Protein AF-A0A0N0DE56-F1 (afdb_monomer)

Foldseek 3Di:
DPVVVVVVVVVVVVVVVVVVVVVVVVVVVVVVVVVVVVVVVVVVVVVVVVVVVVVVVVVVVVVVVLVVLVVVLVVLLVVLVVVLVVVVVVLVVVLVVVVVVLVVVLVVVVVVLVVVLVVVLVVLVVVVVVVLVVLVVVLVVVLVVLLVVLVVVVVVVVVVLVVVLVVVLVVLCVVCVPPPCSVVVSVVVSVVSVVVVVVVVVVSVVVSVVVSVVSNVVSVVVVVVVVVVSVVVSVVSVVVSVVVVVVSVVVSVVVVVVSVVVSVVVVVVSVVVSVCSSPVCVVVSPDDPPPDDDDPPPDPDDDD

Secondary structure (DSSP, 8-state):
--HHHHHHHHHHHHHHHHHHHHHHHHHHHHHHHHHHHHHHHHHHHHHHHHHHHHHHHHHHHHHHHHHHHHHHHHHHHHHHHHHHHHHHHHHHHHHHHHHHHHHHHHHHHHHHHHHHHHHHHHHHHHHHHHHHHHHHHHHHHHHHHHHHHHHHHHHHHHHHHHHHHHHHHHHHHHHHTT-TTHHHHHHHHHHHHHHHHHHHHHHHHHHHHHHHHHHHHHHHHHHHHHHHHHHHHHHHHHHHHHHHHHHHHHHHHHHHHHHHHHHHHHHHHHHHHHHHHHHTTGGGTTS-----------------

Organism: Fusarium langsethiae (NCBI:txid179993)

Solvent-accessible surface area (backbone atoms only — not comparable to full-atom values): 16564 Å² total; per-residue (Å²): 126,68,76,63,50,60,56,49,53,59,50,47,50,56,49,50,53,48,50,50,47,52,50,50,51,52,49,50,50,50,52,51,49,50,52,48,54,53,48,52,51,53,51,50,53,51,51,51,50,51,49,53,52,49,54,52,53,50,52,51,48,53,52,50,53,51,53,50,52,52,50,51,50,56,49,51,54,50,54,52,51,50,54,53,52,53,50,49,55,53,49,51,55,49,50,55,51,51,49,54,51,50,54,54,52,51,50,53,53,47,51,52,48,52,52,51,53,50,52,53,52,54,53,50,50,53,50,51,54,50,51,52,53,53,50,52,53,50,49,52,50,53,52,52,55,52,49,51,53,52,52,51,56,47,52,55,49,53,50,54,51,50,54,50,52,51,54,49,50,52,53,46,52,66,74,30,70,90,46,101,62,29,69,63,56,45,52,51,55,50,50,55,49,49,54,54,50,53,52,49,51,53,52,49,52,52,48,52,53,52,54,52,52,55,50,50,50,56,50,50,52,53,50,51,54,51,50,51,51,54,51,52,51,51,50,55,49,51,53,53,49,52,49,51,54,52,51,48,55,52,48,54,56,50,51,54,53,49,51,53,51,54,50,54,51,50,55,49,52,53,51,52,50,52,48,48,64,58,52,72,58,51,63,63,75,78,49,73,84,71,90,69,77,90,72,87,76,81,77,85,81,86,78,136

pLDDT: mean 87.75, std 15.42, range [36.88, 98.31]

Mean predicted aligned error: 13.74 Å

Radius of gyration: 69.86 Å; Cα contacts (8 Å, |Δi|>4): 42; chains: 1; bounding box: 129×45×228 Å

Sequence (304 aa):
MEHLQAVKDGAASRREERRANELAEAEEIRQALLQIEEFEREEALKAELLRQEQERLEEERRQRELKERVRQESIRRRDIETKYQELRILLDQLHELQQVLLEVDQEKEGENMVIGIKSVKDSLEKKHESERSELKAMISKKMDEKEDVLNKDFQIRAAQENDLEQAYHERLNAYWKDRKDGGREIETAMLDLRKRMDQKQHAWQKWKAEQLKSLEAQLRDNETYREELMYSAKHRLDDSCKEKERDMVRRMAAESKWLEAVVLEREKLLSEWEFEEVEGDADSIFAPESDGSGDGHYIVGTAL

Structure (mmCIF, N/CA/C/O backbone):
data_AF-A0A0N0DE56-F1
#
_entry.id   AF-A0A0N0DE56-F1
#
loop_
_atom_site.group_PDB
_atom_site.id
_atom_site.type_symbol
_atom_site.label_atom_id
_atom_site.label_alt_id
_atom_site.label_comp_id
_atom_site.label_asym_id
_atom_site.label_entity_id
_atom_site.label_seq_id
_atom_site.pdbx_PDB_ins_code
_atom_site.Cartn_x
_atom_site.Cartn_y
_atom_site.Cartn_z
_atom_site.occupancy
_atom_site.B_iso_or_equiv
_atom_site.auth_seq_id
_atom_site.auth_comp_id
_atom_site.auth_asym_id
_atom_site.auth_atom_id
_atom_site.pdbx_PDB_model_num
ATOM 1 N N . ME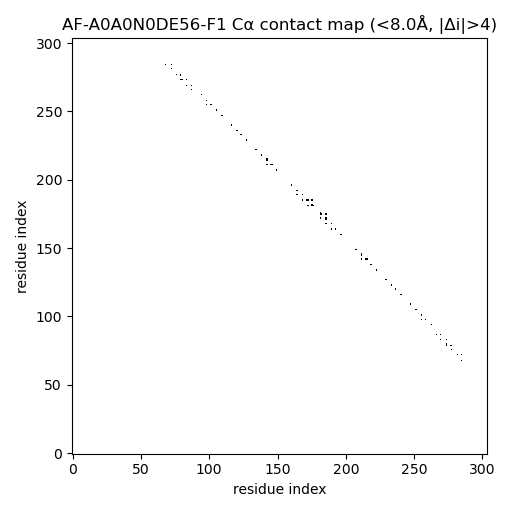T A 1 1 ? 72.910 22.313 -147.531 1.00 51.09 1 MET A N 1
ATOM 2 C CA . MET A 1 1 ? 71.921 21.326 -147.040 1.00 51.09 1 MET A CA 1
ATOM 3 C C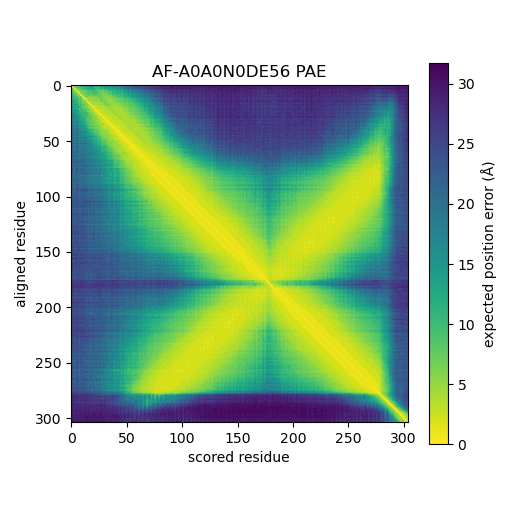 . MET A 1 1 ? 72.392 20.586 -145.783 1.00 51.09 1 MET A C 1
ATOM 5 O O . MET A 1 1 ? 71.543 20.060 -145.088 1.00 51.09 1 MET A O 1
ATOM 9 N N . GLU A 1 2 ? 73.680 20.625 -145.412 1.00 53.97 2 GLU A N 1
ATOM 10 C CA . GLU A 1 2 ? 74.220 19.869 -144.259 1.00 53.97 2 GLU A CA 1
ATOM 11 C C . GLU A 1 2 ? 74.113 20.597 -142.895 1.00 53.97 2 GLU A C 1
ATOM 13 O O . GLU A 1 2 ? 73.979 19.955 -141.858 1.00 53.97 2 GLU A O 1
ATOM 18 N N . HIS A 1 3 ? 74.040 21.937 -142.862 1.00 52.00 3 HIS A N 1
ATOM 19 C CA . HIS A 1 3 ? 73.912 22.701 -141.603 1.00 52.00 3 HIS A CA 1
ATOM 20 C C . HIS A 1 3 ? 72.517 22.647 -140.938 1.00 52.00 3 HIS A C 1
ATOM 22 O O . HIS A 1 3 ? 72.400 22.926 -139.748 1.00 52.00 3 HIS A O 1
ATOM 28 N N . LEU A 1 4 ? 71.459 22.267 -141.670 1.00 53.75 4 LEU A N 1
ATOM 29 C CA . LEU A 1 4 ? 70.089 22.133 -141.139 1.00 53.75 4 LEU A CA 1
ATOM 30 C C . LEU A 1 4 ? 69.792 20.735 -140.563 1.00 53.75 4 LEU A C 1
ATOM 32 O O . LEU A 1 4 ? 68.884 20.606 -139.742 1.00 53.75 4 LEU A O 1
ATOM 36 N N . GLN A 1 5 ? 70.554 19.707 -140.955 1.00 55.31 5 GLN A N 1
ATOM 37 C CA . GLN A 1 5 ? 70.459 18.356 -140.383 1.00 55.31 5 GLN A CA 1
ATOM 38 C C . GLN A 1 5 ? 71.127 18.288 -139.003 1.00 55.31 5 GLN A C 1
ATOM 40 O O . GLN A 1 5 ? 70.480 17.867 -138.052 1.00 55.31 5 GLN A O 1
ATOM 45 N N . ALA A 1 6 ? 72.315 18.879 -138.830 1.00 58.19 6 ALA A N 1
ATOM 46 C CA . ALA A 1 6 ? 72.995 18.940 -137.529 1.00 58.19 6 ALA A CA 1
ATOM 47 C C . ALA A 1 6 ? 72.189 19.676 -136.430 1.00 58.19 6 ALA A C 1
ATOM 49 O O . ALA A 1 6 ? 72.239 19.313 -135.255 1.00 58.19 6 ALA A O 1
ATOM 50 N N . VAL A 1 7 ? 71.395 20.692 -136.799 1.00 58.69 7 VAL A N 1
ATOM 51 C CA . VAL A 1 7 ? 70.517 21.420 -135.861 1.00 58.69 7 VAL A CA 1
ATOM 52 C C . VAL A 1 7 ? 69.234 20.634 -135.545 1.00 58.69 7 VAL A C 1
ATOM 54 O O . VAL A 1 7 ? 68.731 20.722 -134.424 1.00 58.69 7 VAL A O 1
ATOM 57 N N . LYS A 1 8 ? 68.715 19.835 -136.490 1.00 57.91 8 LYS A N 1
ATOM 58 C CA . LYS A 1 8 ? 67.572 18.933 -136.260 1.00 57.91 8 LYS A CA 1
ATOM 59 C C . LYS A 1 8 ? 67.950 17.742 -135.380 1.00 57.91 8 LYS A C 1
ATOM 61 O O . LYS A 1 8 ? 67.195 17.438 -134.460 1.00 57.91 8 LYS A O 1
ATOM 66 N N . ASP A 1 9 ? 69.123 17.156 -135.589 1.00 58.09 9 ASP A N 1
ATOM 67 C CA . ASP A 1 9 ? 69.606 16.015 -134.806 1.00 58.09 9 ASP A CA 1
ATOM 68 C C . ASP A 1 9 ? 69.991 16.451 -133.381 1.00 58.09 9 ASP A C 1
ATOM 70 O O . ASP A 1 9 ? 69.597 15.816 -132.405 1.00 58.09 9 ASP A O 1
ATOM 74 N N . GLY A 1 10 ? 70.601 17.632 -133.218 1.00 59.47 10 GLY A N 1
ATOM 75 C CA . GLY A 1 10 ? 70.843 18.235 -131.900 1.00 59.47 10 GLY A CA 1
ATOM 76 C C . GLY A 1 10 ? 69.577 18.721 -131.169 1.00 59.47 10 GLY A C 1
ATOM 77 O O . GLY A 1 10 ? 69.602 18.923 -129.953 1.00 59.47 10 GLY A O 1
ATOM 78 N N . ALA A 1 11 ? 68.460 18.932 -131.874 1.00 60.78 11 ALA A N 1
ATOM 79 C CA . ALA A 1 11 ? 67.155 19.229 -131.274 1.00 60.78 11 ALA A CA 1
ATOM 80 C C . ALA A 1 11 ? 66.353 17.955 -130.951 1.00 60.78 11 ALA A C 1
ATOM 82 O O . ALA A 1 11 ? 65.579 17.968 -129.994 1.00 60.78 11 ALA A O 1
ATOM 83 N N . ALA A 1 12 ? 66.541 16.873 -131.714 1.00 63.94 12 ALA A N 1
ATOM 84 C CA . ALA A 1 12 ? 65.996 15.547 -131.432 1.00 63.94 12 ALA A CA 1
ATOM 85 C C . ALA A 1 12 ? 66.683 14.918 -130.211 1.00 63.94 12 ALA A C 1
ATOM 87 O O . ALA A 1 12 ? 65.986 14.534 -129.276 1.00 63.94 12 ALA A O 1
ATOM 88 N N . SER A 1 13 ? 68.017 14.978 -130.136 1.00 63.97 13 SER A N 1
ATOM 89 C CA . SER A 1 13 ? 68.790 14.494 -128.984 1.00 63.97 13 SER A CA 1
ATOM 90 C C . SER A 1 13 ? 68.406 15.224 -127.689 1.00 63.97 13 SER A C 1
ATOM 92 O O . SER A 1 13 ? 68.156 14.586 -126.679 1.00 63.97 13 SER A O 1
ATOM 94 N N . ARG A 1 14 ? 68.193 16.551 -127.728 1.00 65.19 14 ARG A N 1
ATOM 95 C CA . ARG A 1 14 ? 67.689 17.333 -126.574 1.00 65.19 14 ARG A CA 1
ATOM 96 C C . ARG A 1 14 ? 66.218 17.080 -126.220 1.00 65.19 14 ARG A C 1
ATOM 98 O O . ARG A 1 14 ? 65.755 17.526 -125.173 1.00 65.19 14 ARG A O 1
ATOM 105 N N . ARG A 1 15 ? 65.426 16.470 -127.109 1.00 65.62 15 ARG A N 1
ATOM 106 C CA . ARG A 1 15 ? 64.041 16.041 -126.820 1.00 65.62 15 ARG A CA 1
ATOM 107 C C . ARG A 1 15 ? 63.997 14.617 -126.283 1.00 65.62 15 ARG A C 1
ATOM 109 O O . ARG A 1 15 ? 63.082 14.310 -125.532 1.00 65.62 15 ARG A O 1
ATOM 116 N N . GLU A 1 16 ? 64.926 13.765 -126.699 1.00 69.25 16 GLU A N 1
ATOM 117 C CA . GLU A 1 16 ? 65.109 12.421 -126.150 1.00 69.25 16 GLU A CA 1
ATOM 118 C C . GLU A 1 16 ? 65.749 12.484 -124.766 1.00 69.25 16 GLU A C 1
ATOM 120 O O . GLU A 1 16 ? 65.246 11.842 -123.861 1.00 69.25 16 GLU A O 1
ATOM 125 N N . GLU A 1 17 ? 66.739 13.350 -124.562 1.00 69.06 17 GLU A N 1
ATOM 126 C CA . GLU A 1 17 ? 67.353 13.611 -123.256 1.00 69.06 17 GLU A CA 1
ATOM 127 C C . GLU A 1 17 ? 66.361 14.257 -122.277 1.00 69.06 17 GLU A C 1
ATOM 129 O O . GLU A 1 17 ? 66.281 13.848 -121.128 1.00 69.06 17 GLU A O 1
ATOM 134 N N . ARG A 1 18 ? 65.502 15.182 -122.741 1.00 70.25 18 ARG A N 1
ATOM 135 C CA . ARG A 1 18 ? 64.389 15.689 -121.917 1.00 70.25 18 ARG A CA 1
ATOM 136 C C . ARG A 1 18 ? 63.357 14.621 -121.588 1.00 70.25 18 ARG A C 1
ATOM 138 O O . ARG A 1 18 ? 62.934 14.562 -120.451 1.00 70.25 18 ARG A O 1
ATOM 145 N N . ARG A 1 19 ? 62.979 13.763 -122.539 1.00 73.19 19 ARG A N 1
ATOM 146 C CA . ARG A 1 19 ? 62.050 12.655 -122.261 1.00 73.19 19 ARG A CA 1
ATOM 147 C C . ARG A 1 19 ? 62.664 11.593 -121.351 1.00 73.19 19 ARG A C 1
ATOM 149 O O . ARG A 1 19 ? 61.945 11.017 -120.549 1.00 73.19 19 ARG A O 1
ATOM 156 N N . ALA A 1 20 ? 63.965 11.339 -121.461 1.00 75.06 20 ALA A N 1
ATOM 157 C CA . ALA A 1 20 ? 64.692 10.441 -120.574 1.00 75.06 20 ALA A CA 1
ATOM 158 C C . ALA A 1 20 ? 64.792 11.025 -119.159 1.00 75.06 20 ALA A C 1
ATOM 160 O O . ALA A 1 20 ? 64.534 10.303 -118.205 1.00 75.06 20 ALA A O 1
ATOM 161 N N . ASN A 1 21 ? 65.064 12.328 -119.029 1.00 74.75 21 ASN A N 1
ATOM 162 C CA . ASN A 1 21 ? 65.049 13.018 -117.740 1.00 74.75 21 ASN A CA 1
ATOM 163 C C . ASN A 1 21 ? 63.636 13.101 -117.156 1.00 74.75 21 ASN A C 1
ATOM 165 O O . ASN A 1 21 ? 63.469 12.808 -115.990 1.00 74.75 21 ASN A O 1
ATOM 169 N N . GLU A 1 22 ? 62.605 13.401 -117.949 1.00 75.44 22 GLU A N 1
ATOM 170 C CA . GLU A 1 22 ? 61.205 13.411 -117.496 1.00 75.44 22 GLU A CA 1
ATOM 171 C C . GLU A 1 22 ? 60.739 12.015 -117.046 1.00 75.44 22 GLU A C 1
ATOM 173 O O . GLU A 1 22 ? 59.973 11.902 -116.094 1.00 75.44 22 GLU A O 1
ATOM 178 N N . LEU A 1 23 ? 61.196 10.942 -117.704 1.00 78.44 23 LEU A N 1
ATOM 179 C CA . LEU A 1 23 ? 60.921 9.564 -117.284 1.00 78.44 23 LEU A CA 1
ATOM 180 C C . LEU A 1 23 ? 61.707 9.181 -116.024 1.00 78.44 23 LEU A C 1
ATOM 182 O O . LEU A 1 23 ? 61.127 8.560 -115.140 1.00 78.44 23 LEU A O 1
ATOM 186 N N . ALA A 1 24 ? 62.976 9.583 -115.917 1.00 77.19 24 ALA A N 1
ATOM 187 C CA . ALA A 1 24 ? 63.792 9.369 -114.724 1.00 77.19 24 ALA A CA 1
ATOM 188 C C . ALA A 1 24 ? 63.237 10.146 -113.519 1.00 77.19 24 ALA A C 1
ATOM 190 O O . ALA A 1 24 ? 63.034 9.565 -112.462 1.00 77.19 24 ALA A O 1
ATOM 191 N N . GLU A 1 25 ? 62.875 11.416 -113.699 1.00 76.00 25 GLU A N 1
ATOM 192 C CA . GLU A 1 25 ? 62.216 12.253 -112.693 1.00 76.00 25 GLU A CA 1
ATOM 193 C C . GLU A 1 25 ? 60.837 11.683 -112.318 1.00 76.00 25 GLU A C 1
ATOM 195 O O . GLU A 1 25 ? 60.479 11.658 -111.144 1.00 76.00 25 GLU A O 1
ATOM 200 N N . ALA A 1 26 ? 60.056 11.160 -113.272 1.00 79.75 26 ALA A N 1
ATOM 201 C CA . ALA A 1 26 ? 58.777 10.507 -112.974 1.00 79.75 26 ALA A CA 1
ATOM 202 C C . ALA A 1 26 ? 58.942 9.174 -112.219 1.00 79.75 26 ALA A C 1
ATOM 204 O O . ALA A 1 26 ? 58.087 8.821 -111.402 1.00 79.75 26 ALA A O 1
ATOM 205 N N . GLU A 1 27 ? 60.016 8.425 -112.479 1.00 79.19 27 GLU A N 1
ATOM 206 C CA . GLU A 1 27 ? 60.375 7.218 -111.731 1.00 79.19 27 GLU A CA 1
ATOM 207 C C . GLU A 1 27 ? 60.881 7.555 -110.324 1.00 79.19 27 GLU A C 1
ATOM 209 O O . GLU A 1 27 ? 60.444 6.916 -109.367 1.00 79.19 27 GLU A O 1
ATOM 214 N N . GLU A 1 28 ? 61.697 8.598 -110.170 1.00 78.19 28 GLU A N 1
ATOM 215 C CA . GLU A 1 28 ? 62.138 9.125 -108.874 1.00 78.19 28 GLU A CA 1
ATOM 216 C C . GLU A 1 28 ? 60.954 9.642 -108.047 1.00 78.19 28 GLU A C 1
ATOM 218 O O . GLU A 1 28 ? 60.833 9.307 -106.870 1.00 78.19 28 GLU A O 1
ATOM 223 N N . ILE A 1 29 ? 60.015 10.373 -108.661 1.00 80.12 29 ILE A N 1
ATOM 224 C CA . ILE A 1 29 ? 58.783 10.825 -107.998 1.00 80.12 29 ILE A CA 1
ATOM 225 C C . ILE A 1 29 ? 57.915 9.627 -107.600 1.00 80.12 29 ILE A C 1
ATOM 227 O O . ILE A 1 29 ? 57.368 9.615 -106.501 1.00 80.12 29 ILE A O 1
ATOM 231 N N . ARG A 1 30 ? 57.793 8.589 -108.438 1.00 79.56 30 ARG A N 1
ATOM 232 C CA . ARG A 1 30 ? 57.066 7.361 -108.064 1.00 79.56 30 ARG A CA 1
ATOM 233 C C . ARG A 1 30 ? 57.722 6.631 -106.899 1.00 79.56 30 ARG A C 1
ATOM 235 O O 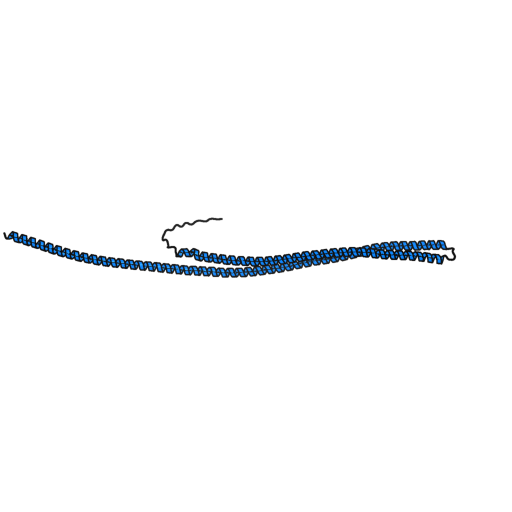. ARG A 1 30 ? 57.008 6.166 -106.018 1.00 79.56 30 ARG A O 1
ATOM 242 N N . GLN A 1 31 ? 59.048 6.532 -106.884 1.00 81.44 31 GLN A N 1
ATOM 243 C CA . GLN A 1 31 ? 59.786 5.919 -105.780 1.00 81.44 31 GLN A CA 1
ATOM 244 C C . GLN A 1 31 ? 59.640 6.738 -104.493 1.00 81.44 31 GLN A C 1
ATOM 246 O O . GLN A 1 31 ? 59.379 6.161 -103.442 1.00 81.44 31 GLN A O 1
ATOM 251 N N . ALA A 1 32 ? 59.708 8.068 -104.580 1.00 80.81 32 ALA A N 1
ATOM 252 C CA . ALA A 1 32 ? 59.467 8.959 -103.449 1.00 80.81 32 ALA A CA 1
ATOM 253 C C . ALA A 1 32 ? 58.024 8.848 -102.925 1.00 80.81 32 ALA A C 1
ATOM 255 O O . ALA A 1 32 ? 57.817 8.787 -101.719 1.00 80.81 32 ALA A O 1
ATOM 256 N N . LEU A 1 33 ? 57.022 8.756 -103.807 1.00 80.94 33 LEU A N 1
ATOM 257 C CA . LEU A 1 33 ? 55.622 8.559 -103.414 1.00 80.94 33 LEU A CA 1
ATOM 258 C C . LEU A 1 33 ? 55.380 7.193 -102.759 1.00 80.94 33 LEU A C 1
ATOM 260 O O . LEU A 1 33 ? 54.623 7.121 -101.799 1.00 80.94 33 LEU A O 1
ATOM 264 N N . LEU A 1 34 ? 56.035 6.127 -103.232 1.00 84.75 34 LEU A N 1
ATOM 265 C CA . LEU A 1 34 ? 55.977 4.811 -102.584 1.00 84.75 34 LEU A CA 1
ATOM 266 C C . LEU A 1 34 ? 56.617 4.841 -101.192 1.00 84.75 34 LEU A C 1
ATOM 268 O O . LEU A 1 34 ? 56.042 4.301 -100.254 1.00 84.75 34 LEU A O 1
ATOM 272 N N . GLN A 1 35 ? 57.754 5.524 -101.039 1.00 83.75 35 GLN A N 1
ATOM 273 C CA . GLN A 1 35 ? 58.398 5.717 -99.736 1.00 83.75 35 GLN A CA 1
ATOM 274 C C . GLN A 1 35 ? 57.528 6.538 -98.777 1.00 83.75 35 GLN A C 1
ATOM 276 O O . GLN A 1 35 ? 57.474 6.225 -97.591 1.00 83.75 35 GLN A O 1
ATOM 281 N N . ILE A 1 36 ? 56.823 7.560 -99.276 1.00 82.44 36 ILE A N 1
ATOM 282 C CA . ILE A 1 36 ? 55.863 8.338 -98.480 1.00 82.44 36 ILE A CA 1
ATOM 283 C C . ILE A 1 36 ? 54.677 7.460 -98.068 1.00 82.44 36 ILE A C 1
ATOM 285 O O . ILE A 1 36 ? 54.304 7.476 -96.904 1.00 82.44 36 ILE A O 1
ATOM 289 N N . GLU A 1 37 ? 54.121 6.649 -98.968 1.00 84.38 37 GLU A N 1
ATOM 290 C CA . GLU A 1 37 ? 52.993 5.765 -98.645 1.00 84.38 37 GLU A CA 1
ATOM 291 C C . GLU A 1 37 ? 53.385 4.668 -97.635 1.00 84.38 37 GLU A C 1
ATOM 293 O O . GLU A 1 37 ? 52.614 4.327 -96.738 1.00 84.38 37 GLU A O 1
ATOM 298 N N . GLU A 1 38 ? 54.593 4.109 -97.745 1.00 85.12 38 GLU A N 1
ATOM 299 C CA . GLU A 1 38 ? 55.153 3.184 -96.752 1.00 85.12 38 GLU A CA 1
ATOM 300 C C . GLU A 1 38 ? 55.353 3.873 -95.395 1.00 85.12 38 GLU A C 1
ATOM 302 O O . GLU A 1 38 ? 54.957 3.324 -94.366 1.00 85.12 38 GLU A O 1
ATOM 307 N N . PHE A 1 39 ? 55.868 5.104 -95.392 1.00 85.56 39 PHE A N 1
ATOM 308 C CA . PHE A 1 39 ? 56.035 5.904 -94.181 1.00 85.56 39 PHE A CA 1
ATOM 309 C C . PHE A 1 39 ? 54.691 6.267 -93.528 1.00 85.56 39 PHE A C 1
ATOM 311 O O . PHE A 1 39 ? 54.541 6.102 -92.322 1.00 85.56 39 PHE A O 1
ATOM 318 N N . GLU A 1 40 ? 53.680 6.661 -94.306 1.00 84.56 40 GLU A N 1
ATOM 319 C CA . GLU A 1 40 ? 52.324 6.954 -93.822 1.00 84.56 40 GLU A CA 1
ATOM 320 C C . GLU A 1 40 ? 51.645 5.712 -93.224 1.00 84.56 40 GLU A C 1
ATOM 322 O O . GLU A 1 40 ? 50.967 5.809 -92.200 1.00 84.56 40 GLU A O 1
ATOM 327 N N . ARG A 1 41 ? 51.854 4.519 -93.804 1.00 86.25 41 ARG A N 1
ATOM 328 C CA . ARG A 1 41 ? 51.368 3.253 -93.223 1.00 86.25 41 ARG A CA 1
ATOM 329 C C . ARG A 1 41 ? 52.068 2.929 -91.906 1.00 86.25 41 ARG A C 1
ATOM 331 O O . ARG A 1 41 ? 51.409 2.512 -90.954 1.00 86.25 41 ARG A O 1
ATOM 338 N N . GLU A 1 42 ? 53.383 3.115 -91.833 1.00 85.12 42 GLU A N 1
ATOM 339 C CA . GLU A 1 42 ? 54.138 2.912 -90.596 1.00 85.12 42 GLU A CA 1
ATOM 340 C C . GLU A 1 42 ? 53.757 3.923 -89.507 1.00 85.12 42 GLU A C 1
ATOM 342 O O . GLU A 1 42 ? 53.657 3.551 -88.337 1.00 85.12 42 GLU A O 1
ATOM 347 N N . GLU A 1 43 ? 53.523 5.187 -89.863 1.00 84.50 43 GLU A N 1
ATOM 348 C CA . GLU A 1 43 ? 53.034 6.212 -88.940 1.00 84.50 43 GLU A CA 1
ATOM 349 C C . GLU A 1 43 ? 51.608 5.921 -88.467 1.00 84.50 43 GLU A C 1
ATOM 351 O O . GLU A 1 43 ? 51.339 6.040 -87.272 1.00 84.50 43 GLU A O 1
ATOM 356 N N . ALA A 1 44 ? 50.716 5.462 -89.351 1.00 85.44 44 ALA A N 1
ATOM 357 C CA . ALA A 1 44 ? 49.361 5.055 -88.984 1.00 85.44 44 ALA A CA 1
ATOM 358 C C . ALA A 1 44 ? 49.364 3.865 -88.010 1.00 85.44 44 ALA A C 1
ATOM 360 O O . ALA A 1 44 ? 48.664 3.900 -86.999 1.00 85.44 44 ALA A O 1
ATOM 361 N N . LEU A 1 45 ? 50.203 2.851 -88.256 1.00 86.38 45 LEU A N 1
ATOM 362 C CA . LEU A 1 45 ? 50.372 1.714 -87.344 1.00 86.38 45 LEU A CA 1
ATOM 363 C C . LEU A 1 45 ? 50.961 2.144 -85.994 1.00 86.38 45 LEU A C 1
ATOM 365 O O . LEU A 1 45 ? 50.498 1.686 -84.951 1.00 86.38 45 LEU A O 1
ATOM 369 N N . LYS A 1 46 ? 51.950 3.048 -85.984 1.00 87.81 46 LYS A N 1
ATOM 370 C CA . LYS A 1 46 ? 52.504 3.615 -84.740 1.00 87.81 46 LYS A CA 1
ATOM 371 C C . LYS A 1 46 ? 51.453 4.420 -83.973 1.00 87.81 46 LYS A C 1
ATOM 373 O O . LYS A 1 46 ? 51.370 4.287 -82.755 1.00 87.81 46 LYS A O 1
ATOM 378 N N . ALA A 1 47 ? 50.639 5.221 -84.660 1.00 85.75 47 ALA A N 1
ATOM 379 C CA . ALA A 1 47 ? 49.564 5.997 -84.049 1.00 85.75 47 ALA A CA 1
ATOM 380 C C . ALA A 1 47 ? 48.467 5.098 -83.456 1.00 85.75 47 ALA A C 1
ATOM 382 O O . ALA A 1 47 ? 47.990 5.361 -82.353 1.00 85.75 47 ALA A O 1
ATOM 383 N N . GLU A 1 48 ? 48.098 4.014 -84.144 1.00 85.38 48 GLU A N 1
ATOM 384 C CA . GLU A 1 48 ? 47.132 3.033 -83.641 1.00 85.38 48 GLU A CA 1
ATOM 385 C C . GLU A 1 48 ? 47.666 2.287 -82.409 1.00 85.38 48 GLU A C 1
ATOM 387 O O . GLU A 1 48 ? 46.951 2.154 -81.414 1.00 85.38 48 GLU A O 1
ATOM 392 N N . LEU A 1 49 ? 48.937 1.873 -82.430 1.00 88.00 49 LEU A N 1
ATOM 393 C CA . LEU A 1 49 ? 49.587 1.199 -81.303 1.00 88.00 49 LEU A CA 1
ATOM 394 C C . LEU A 1 49 ? 49.676 2.127 -80.080 1.00 88.00 49 LEU A C 1
ATOM 396 O O . LEU A 1 49 ? 49.321 1.720 -78.976 1.00 88.00 49 LEU A O 1
ATOM 400 N N . LEU A 1 50 ? 50.030 3.402 -80.279 1.00 87.69 50 LEU A N 1
ATOM 401 C CA . LEU A 1 50 ? 50.013 4.414 -79.216 1.00 87.69 50 LEU A CA 1
ATOM 402 C C . LEU A 1 50 ? 48.607 4.645 -78.650 1.00 87.69 50 LEU A C 1
ATOM 404 O O . LEU A 1 50 ? 48.465 4.819 -77.441 1.00 87.69 50 LEU A O 1
ATOM 408 N N . ARG A 1 51 ? 47.562 4.620 -79.488 1.00 87.06 51 ARG A N 1
ATOM 409 C CA . ARG A 1 51 ? 46.173 4.749 -79.024 1.00 87.06 51 ARG A CA 1
ATOM 410 C C . ARG A 1 51 ? 45.763 3.561 -78.155 1.00 87.06 51 ARG A C 1
ATOM 412 O O . ARG A 1 51 ? 45.176 3.756 -77.097 1.00 87.06 51 ARG A O 1
ATOM 419 N N . GLN A 1 52 ? 46.113 2.343 -78.567 1.00 88.00 52 GLN A N 1
ATOM 420 C CA . GLN A 1 52 ? 45.853 1.132 -77.785 1.00 88.00 52 GLN A CA 1
ATOM 421 C C . GLN A 1 52 ? 46.635 1.134 -76.463 1.00 88.00 52 GLN A C 1
ATOM 423 O O . GLN A 1 52 ? 46.086 0.780 -75.422 1.00 88.00 52 GLN A O 1
ATOM 428 N N . GLU A 1 53 ? 47.898 1.567 -76.465 1.00 87.38 53 GLU A N 1
ATOM 429 C CA . GLU A 1 53 ? 48.684 1.726 -75.236 1.00 87.38 53 GLU A CA 1
ATOM 430 C C . GLU A 1 53 ? 48.075 2.775 -74.294 1.00 87.38 53 GLU A C 1
ATOM 432 O O . GLU A 1 53 ? 48.002 2.541 -73.087 1.00 87.38 53 GLU A O 1
ATOM 437 N N . GLN A 1 54 ? 47.586 3.897 -74.829 1.00 86.50 54 GLN A N 1
ATOM 438 C CA . GLN A 1 54 ? 46.879 4.922 -74.055 1.00 86.50 54 GLN A CA 1
ATOM 439 C C . GLN A 1 54 ? 45.579 4.384 -73.451 1.00 86.50 54 GLN A C 1
ATOM 441 O O . GLN A 1 54 ? 45.380 4.526 -72.246 1.00 86.50 54 GLN A O 1
ATOM 446 N N . GLU A 1 55 ? 44.745 3.698 -74.238 1.00 86.88 55 GLU A N 1
ATOM 447 C CA . GLU A 1 55 ? 43.512 3.059 -73.758 1.00 86.88 55 GLU A CA 1
ATOM 448 C C . GLU A 1 55 ? 43.808 2.064 -72.625 1.00 86.88 55 GLU A C 1
ATOM 450 O O . GLU A 1 55 ? 43.169 2.108 -71.574 1.00 86.88 55 GLU A O 1
ATOM 455 N N . ARG A 1 56 ? 44.848 1.231 -72.767 1.00 88.75 56 ARG A N 1
ATOM 456 C CA . ARG A 1 56 ? 45.255 0.293 -71.708 1.00 88.75 56 ARG A CA 1
ATOM 457 C C . ARG A 1 56 ? 45.738 0.990 -70.440 1.00 88.75 56 ARG A C 1
ATOM 459 O O . ARG A 1 56 ? 45.426 0.532 -69.342 1.00 88.75 56 ARG A O 1
ATOM 466 N N . LEU A 1 57 ? 46.507 2.069 -70.569 1.00 90.38 57 LEU A N 1
ATOM 467 C CA . LEU A 1 57 ? 46.979 2.843 -69.420 1.00 90.38 57 LEU A CA 1
ATOM 468 C C . LEU A 1 57 ? 45.827 3.563 -68.710 1.00 90.38 57 LEU A C 1
ATOM 470 O O . LEU A 1 57 ? 45.830 3.640 -67.482 1.00 90.38 57 LEU A O 1
ATOM 474 N N . GLU A 1 58 ? 44.841 4.068 -69.450 1.00 89.38 58 GLU A N 1
ATOM 475 C CA . GLU A 1 58 ? 43.625 4.654 -68.883 1.00 89.38 58 GLU A CA 1
ATOM 476 C C . GLU A 1 58 ? 42.774 3.611 -68.160 1.00 89.38 58 GLU A C 1
ATOM 478 O O . GLU A 1 58 ? 42.338 3.851 -67.035 1.00 89.38 58 GLU A O 1
ATOM 483 N N . GLU A 1 59 ? 42.578 2.434 -68.754 1.00 87.88 59 GLU A N 1
ATOM 484 C CA . GLU A 1 59 ? 41.894 1.318 -68.101 1.00 87.88 59 GLU A CA 1
ATOM 485 C C . GLU A 1 59 ? 42.611 0.891 -66.820 1.00 87.88 59 GLU A C 1
ATOM 487 O O . GLU A 1 59 ? 41.970 0.665 -65.794 1.00 87.88 59 GLU A O 1
ATOM 492 N N . GLU A 1 60 ? 43.943 0.818 -66.841 1.00 89.12 60 GLU A N 1
ATOM 493 C CA . GLU A 1 60 ? 44.722 0.468 -65.659 1.00 89.12 60 GLU A CA 1
ATOM 494 C C . GLU A 1 60 ? 44.617 1.544 -64.568 1.00 89.12 60 GLU A C 1
ATOM 496 O O . GLU A 1 60 ? 44.485 1.206 -63.390 1.00 89.12 60 GLU A O 1
ATOM 501 N N . ARG A 1 61 ? 44.610 2.833 -64.936 1.00 87.31 61 ARG A N 1
ATOM 502 C CA . ARG A 1 61 ? 44.358 3.939 -63.995 1.00 87.31 61 ARG A CA 1
ATOM 503 C C . ARG A 1 61 ? 42.969 3.834 -63.375 1.00 87.31 61 ARG A C 1
ATOM 505 O O . ARG A 1 61 ? 42.880 3.770 -62.152 1.00 87.31 61 ARG A O 1
ATOM 512 N N . ARG A 1 62 ? 41.923 3.665 -64.190 1.00 87.00 62 ARG A N 1
ATOM 513 C CA . ARG A 1 62 ? 40.542 3.462 -63.716 1.00 87.00 62 ARG A CA 1
ATOM 514 C C . ARG A 1 62 ? 40.436 2.250 -62.788 1.00 87.00 62 ARG A C 1
ATOM 516 O O . ARG A 1 62 ? 39.762 2.302 -61.764 1.00 87.00 62 ARG A O 1
ATOM 523 N N . GLN A 1 63 ? 41.130 1.154 -63.100 1.00 87.69 63 GLN A N 1
ATOM 524 C CA . GLN A 1 63 ? 41.165 -0.029 -62.236 1.00 87.69 63 GLN A CA 1
ATOM 525 C C . GLN A 1 63 ? 41.880 0.225 -60.906 1.00 87.69 63 GLN A C 1
ATOM 527 O O . GLN A 1 63 ? 41.471 -0.330 -59.884 1.00 87.69 63 GLN A O 1
ATOM 532 N N . ARG A 1 64 ? 42.964 1.009 -60.896 1.00 88.75 64 ARG A N 1
ATOM 533 C CA . ARG A 1 64 ? 43.672 1.375 -59.660 1.00 88.75 64 ARG A CA 1
ATOM 534 C C . ARG A 1 64 ? 42.815 2.294 -58.795 1.00 88.75 64 ARG A C 1
ATOM 536 O O . ARG A 1 64 ? 42.648 1.988 -57.620 1.00 88.75 64 ARG A O 1
ATOM 543 N N . GLU A 1 65 ? 42.205 3.317 -59.384 1.00 88.88 65 GLU A N 1
ATOM 544 C CA . GLU A 1 65 ? 41.277 4.230 -58.706 1.00 88.88 65 GLU A CA 1
ATOM 545 C C . GLU A 1 65 ? 40.092 3.469 -58.101 1.00 88.88 65 GLU A C 1
ATOM 547 O O . GLU A 1 65 ? 39.787 3.630 -56.921 1.00 88.88 65 GLU A O 1
ATOM 552 N N . LEU A 1 66 ? 39.484 2.544 -58.853 1.00 87.62 66 LEU A N 1
ATOM 553 C CA . LEU A 1 66 ? 38.405 1.699 -58.337 1.00 87.62 66 LEU A CA 1
ATOM 554 C C . LEU A 1 66 ? 38.873 0.831 -57.159 1.00 87.62 66 LEU A C 1
ATOM 556 O O . LEU A 1 66 ? 38.179 0.724 -56.150 1.00 87.62 66 LEU A O 1
ATOM 560 N N . LYS A 1 67 ? 40.062 0.220 -57.253 1.00 90.38 67 LYS A N 1
ATOM 561 C CA . LYS A 1 67 ? 40.633 -0.581 -56.155 1.00 90.38 67 LYS A CA 1
ATOM 562 C C . LYS A 1 67 ? 40.912 0.267 -54.918 1.00 90.38 67 LYS A C 1
ATOM 564 O O . LYS A 1 67 ? 40.720 -0.220 -53.806 1.00 90.38 67 LYS A O 1
ATOM 569 N N . GLU A 1 68 ? 41.382 1.496 -55.088 1.00 88.81 68 GLU A N 1
ATOM 570 C CA . GLU A 1 68 ? 41.629 2.424 -53.985 1.00 88.81 68 GLU A CA 1
ATOM 571 C C . GLU A 1 68 ? 40.324 2.878 -53.329 1.00 88.81 68 GLU A C 1
ATOM 573 O O . GLU A 1 68 ? 40.220 2.780 -52.106 1.00 88.81 68 GLU A O 1
ATOM 578 N N . ARG A 1 69 ? 39.296 3.228 -54.113 1.00 87.44 69 ARG A N 1
ATOM 579 C CA . ARG A 1 69 ? 37.951 3.549 -53.603 1.00 87.44 69 ARG A CA 1
ATOM 580 C C . ARG A 1 69 ? 37.336 2.384 -52.826 1.00 87.44 69 ARG A C 1
ATOM 582 O O . ARG A 1 69 ? 36.872 2.567 -51.707 1.00 87.44 69 ARG A O 1
ATOM 589 N N . VAL A 1 70 ? 37.420 1.160 -53.357 1.00 89.31 70 VAL A N 1
ATOM 590 C CA . VAL A 1 70 ? 36.948 -0.052 -52.657 1.00 89.31 70 VAL A CA 1
ATOM 591 C C . VAL A 1 70 ? 37.716 -0.282 -51.352 1.00 89.31 70 VAL A C 1
ATOM 593 O O . VAL A 1 70 ? 37.124 -0.664 -50.343 1.00 89.31 70 VAL A O 1
ATOM 596 N N . ARG A 1 71 ? 39.035 -0.049 -51.335 1.00 90.75 71 ARG A N 1
ATOM 597 C CA . ARG A 1 71 ? 39.837 -0.161 -50.106 1.00 90.75 71 ARG A CA 1
ATOM 598 C C . ARG A 1 71 ? 39.416 0.871 -49.068 1.00 90.75 71 ARG A C 1
ATOM 600 O O . ARG A 1 71 ? 39.232 0.485 -47.917 1.00 90.75 71 ARG A O 1
ATOM 607 N N . GLN A 1 72 ? 39.258 2.133 -49.460 1.00 90.00 72 GLN A N 1
ATOM 608 C CA . GLN A 1 72 ? 38.820 3.208 -48.569 1.00 90.00 72 GLN A CA 1
ATOM 609 C C . GLN A 1 72 ? 37.435 2.916 -47.991 1.00 90.00 72 GLN A C 1
ATOM 611 O O . GLN A 1 72 ? 37.281 2.945 -46.774 1.00 90.00 72 GLN A O 1
ATOM 616 N N . GLU A 1 73 ? 36.480 2.497 -48.822 1.00 89.19 73 GLU A N 1
ATOM 617 C CA . GLU A 1 73 ? 35.157 2.098 -48.339 1.00 89.19 73 GLU A CA 1
ATOM 618 C C . GLU A 1 73 ? 35.234 0.904 -47.379 1.00 89.19 73 GLU A C 1
ATOM 620 O O . GLU A 1 73 ? 34.559 0.873 -46.353 1.00 89.19 73 GLU A O 1
ATOM 625 N N . SER A 1 74 ? 36.089 -0.084 -47.664 1.00 89.88 74 SER A N 1
ATOM 626 C CA . SER A 1 74 ? 36.256 -1.231 -46.765 1.00 89.88 74 SER A CA 1
ATOM 627 C C . SER A 1 74 ? 36.815 -0.841 -45.395 1.00 89.88 74 SER A C 1
ATOM 629 O O . SER A 1 74 ? 36.559 -1.547 -44.422 1.00 89.88 74 SER A O 1
ATOM 631 N N . ILE A 1 75 ? 37.629 0.219 -45.326 1.00 92.56 75 ILE A N 1
ATOM 632 C CA . ILE A 1 75 ? 38.157 0.761 -44.070 1.00 92.56 75 ILE A CA 1
ATOM 633 C C . ILE A 1 75 ? 37.031 1.512 -43.364 1.00 92.56 75 ILE A C 1
ATOM 635 O O . ILE A 1 75 ? 36.723 1.172 -42.229 1.00 92.56 75 ILE A O 1
ATOM 639 N N . ARG A 1 76 ? 36.333 2.407 -44.076 1.00 90.56 76 ARG A N 1
ATOM 640 C CA . ARG A 1 76 ? 35.187 3.163 -43.554 1.00 90.56 76 ARG A CA 1
ATOM 641 C C . ARG A 1 76 ? 34.138 2.254 -42.913 1.00 90.56 76 ARG A C 1
ATOM 643 O O . ARG A 1 76 ? 33.764 2.469 -41.767 1.00 90.56 76 ARG A O 1
ATOM 650 N N . ARG A 1 77 ? 33.712 1.194 -43.609 1.00 91.44 77 ARG A N 1
ATOM 651 C CA . ARG A 1 77 ? 32.732 0.228 -43.081 1.00 91.44 77 ARG A CA 1
ATOM 652 C C . ARG A 1 77 ? 33.206 -0.462 -41.806 1.00 91.44 77 ARG A C 1
ATOM 654 O O . ARG A 1 77 ? 32.408 -0.646 -40.899 1.00 91.44 77 ARG A O 1
ATOM 661 N N . ARG A 1 78 ? 34.492 -0.822 -41.728 1.00 93.69 78 ARG A N 1
ATOM 662 C CA . ARG A 1 78 ? 35.079 -1.430 -40.523 1.00 93.69 78 ARG A CA 1
ATOM 663 C C . ARG A 1 78 ? 35.146 -0.447 -39.358 1.00 93.69 78 ARG A C 1
ATOM 665 O O . ARG A 1 78 ? 34.894 -0.844 -38.224 1.00 93.69 78 ARG A O 1
ATOM 672 N N . ASP A 1 79 ? 35.464 0.814 -39.627 1.00 94.31 79 ASP A N 1
ATOM 673 C CA . ASP A 1 79 ? 35.510 1.856 -38.600 1.00 94.31 79 ASP A CA 1
ATOM 674 C C . ASP A 1 79 ? 34.102 2.132 -38.045 1.00 94.31 79 ASP A C 1
ATOM 676 O O . ASP A 1 79 ? 33.920 2.200 -36.829 1.00 94.31 79 ASP A O 1
ATOM 6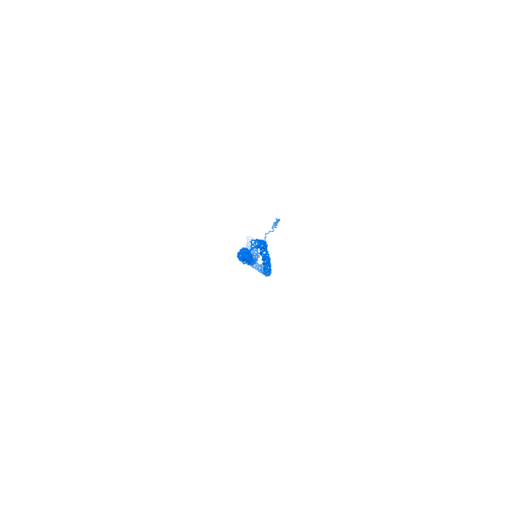80 N N . ILE A 1 80 ? 33.093 2.196 -38.923 1.00 94.00 80 ILE A N 1
ATOM 681 C CA . ILE A 1 80 ? 31.676 2.312 -38.547 1.00 94.00 80 ILE A CA 1
ATOM 682 C C . ILE A 1 80 ? 31.238 1.101 -37.721 1.00 94.00 80 ILE A C 1
ATOM 684 O O . ILE A 1 80 ? 30.716 1.270 -36.623 1.00 94.00 80 ILE A O 1
ATOM 688 N N . GLU A 1 81 ? 31.505 -0.115 -38.195 1.00 94.25 81 GLU A N 1
ATOM 689 C CA . GLU A 1 81 ? 31.180 -1.344 -37.468 1.00 94.25 81 GLU A CA 1
ATOM 690 C C . GLU A 1 81 ? 31.807 -1.347 -36.063 1.00 94.25 81 GLU A C 1
ATOM 692 O O . GLU A 1 81 ? 31.123 -1.624 -35.079 1.00 94.25 81 GLU A O 1
ATOM 697 N N . THR A 1 82 ? 33.082 -0.964 -35.946 1.00 96.94 82 THR A N 1
ATOM 698 C CA . THR A 1 82 ? 33.779 -0.881 -34.651 1.00 96.94 82 THR A CA 1
ATOM 699 C C . THR A 1 82 ? 33.107 0.139 -33.728 1.00 96.94 82 THR A C 1
ATOM 701 O O . THR A 1 82 ? 32.805 -0.173 -32.576 1.00 96.94 82 THR A O 1
ATOM 704 N N . LYS A 1 83 ? 32.792 1.335 -34.241 1.00 96.56 83 LYS A N 1
ATOM 705 C CA . LYS A 1 83 ? 32.081 2.391 -33.504 1.00 96.56 83 LYS A CA 1
ATOM 706 C C . LYS A 1 83 ? 30.729 1.903 -32.971 1.00 96.56 83 LYS A C 1
ATOM 708 O O . LYS A 1 83 ? 30.422 2.109 -31.798 1.00 96.56 83 LYS A O 1
ATOM 713 N N . TYR A 1 84 ? 29.913 1.248 -33.797 1.00 97.00 84 TYR A N 1
ATOM 714 C CA . TYR A 1 84 ? 28.601 0.756 -33.364 1.00 97.00 84 TYR A CA 1
ATOM 715 C C . TYR A 1 84 ? 28.695 -0.459 -32.438 1.00 97.00 84 TYR A C 1
ATOM 717 O O . TYR A 1 84 ? 27.867 -0.601 -31.540 1.00 97.00 84 TYR A O 1
ATOM 725 N N . GLN A 1 85 ? 29.717 -1.307 -32.580 1.00 97.06 85 GLN A N 1
ATOM 726 C CA . GLN A 1 85 ? 30.014 -2.361 -31.604 1.00 97.06 85 GLN A CA 1
ATOM 727 C C . GLN A 1 85 ? 30.357 -1.781 -30.224 1.00 97.06 85 GLN A C 1
ATOM 729 O O . GLN A 1 85 ? 29.826 -2.249 -29.219 1.00 97.06 85 GLN A O 1
ATOM 734 N N . GLU A 1 86 ? 31.181 -0.733 -30.159 1.00 97.31 86 GLU A N 1
ATOM 735 C CA . GLU A 1 86 ? 31.487 -0.040 -28.901 1.00 97.31 86 GLU A CA 1
ATOM 736 C C . GLU A 1 86 ? 30.230 0.580 -28.270 1.00 97.31 86 GLU A C 1
ATOM 738 O O . GLU A 1 86 ? 30.010 0.447 -27.064 1.00 97.31 86 GLU A O 1
ATOM 743 N N . LEU A 1 87 ? 29.367 1.203 -29.080 1.00 97.44 87 LEU A N 1
ATOM 744 C CA . LEU A 1 87 ? 28.099 1.766 -28.607 1.00 97.44 87 LEU A CA 1
ATOM 745 C C . LEU A 1 87 ? 27.149 0.698 -28.051 1.00 97.44 87 LEU A C 1
ATOM 747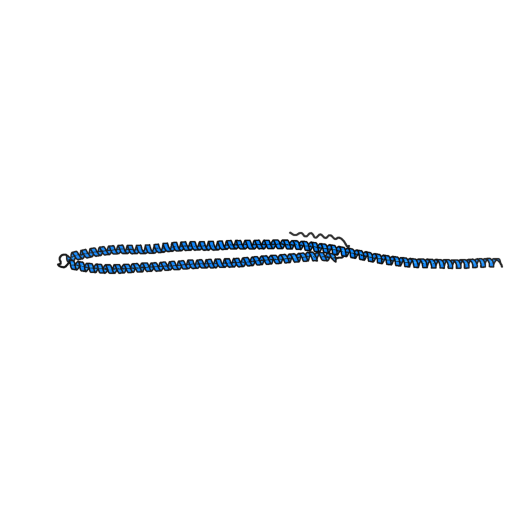 O O . LEU A 1 87 ? 26.515 0.949 -27.026 1.00 97.44 87 LEU A O 1
ATOM 751 N N . ARG A 1 88 ? 27.074 -0.488 -28.673 1.00 97.56 88 ARG A N 1
ATOM 752 C CA . ARG A 1 88 ? 26.297 -1.628 -28.152 1.00 97.56 88 ARG A CA 1
ATOM 753 C C . ARG A 1 88 ? 26.777 -2.032 -26.762 1.00 97.56 88 ARG A C 1
ATOM 755 O O . ARG A 1 88 ? 25.974 -2.076 -25.842 1.00 97.56 88 ARG A O 1
ATOM 762 N N . ILE A 1 89 ? 28.089 -2.202 -26.583 1.00 97.62 89 ILE A N 1
ATOM 763 C CA . ILE A 1 89 ? 28.679 -2.566 -25.284 1.00 97.62 89 ILE A CA 1
ATOM 764 C C . ILE A 1 89 ? 28.337 -1.528 -24.205 1.00 97.62 89 ILE A C 1
ATOM 766 O O . ILE A 1 89 ? 27.997 -1.888 -23.079 1.00 97.62 89 ILE A O 1
ATOM 770 N N . LEU A 1 90 ? 28.426 -0.235 -24.531 1.00 97.19 90 LEU A N 1
ATOM 771 C CA . LEU A 1 90 ? 28.085 0.833 -23.588 1.00 97.19 90 LEU A CA 1
ATOM 772 C C . LEU A 1 90 ? 26.590 0.855 -23.244 1.00 97.19 90 LEU A C 1
ATOM 774 O O . LEU A 1 90 ? 26.231 1.111 -22.093 1.00 97.19 90 LEU A O 1
ATOM 778 N N . LEU A 1 91 ? 25.721 0.594 -24.222 1.00 96.75 91 LEU A N 1
ATOM 779 C CA . LEU A 1 91 ? 24.280 0.492 -24.001 1.00 96.75 91 LEU A CA 1
ATOM 780 C C . LEU A 1 91 ? 23.929 -0.720 -23.141 1.00 96.75 91 LEU A C 1
ATOM 782 O O . LEU A 1 91 ? 23.157 -0.563 -22.200 1.00 96.75 91 LEU A O 1
ATOM 786 N N . ASP A 1 92 ? 24.547 -1.874 -23.380 1.00 96.81 92 ASP A N 1
ATOM 787 C CA . ASP A 1 92 ? 24.350 -3.080 -22.571 1.00 96.81 92 ASP A CA 1
ATOM 788 C C . ASP A 1 92 ? 24.726 -2.826 -21.105 1.00 96.81 92 ASP A C 1
ATOM 790 O O . ASP A 1 92 ? 23.931 -3.081 -20.201 1.00 96.81 92 ASP A O 1
ATOM 794 N N . GLN A 1 93 ? 25.883 -2.202 -20.857 1.00 97.44 93 GLN A N 1
ATOM 795 C CA . GLN A 1 93 ? 26.303 -1.808 -19.505 1.00 97.44 93 GLN A CA 1
ATOM 796 C C . GLN A 1 93 ? 25.317 -0.833 -18.846 1.00 97.44 93 GLN A C 1
ATOM 798 O O . GLN A 1 93 ? 25.039 -0.924 -17.647 1.00 97.44 93 GLN A O 1
ATOM 803 N N . LEU A 1 94 ? 24.780 0.118 -19.617 1.00 96.75 94 LEU A N 1
ATOM 804 C CA . LEU A 1 94 ? 23.763 1.046 -19.130 1.00 96.75 94 LEU A CA 1
ATOM 805 C C . LEU A 1 94 ? 22.461 0.314 -18.782 1.00 96.75 94 LEU A C 1
ATOM 807 O O . LEU A 1 94 ? 21.833 0.651 -17.777 1.00 96.75 94 LEU A O 1
ATOM 811 N N . HIS A 1 95 ? 22.051 -0.659 -19.593 1.00 97.31 95 HIS A N 1
ATOM 812 C CA . HIS A 1 95 ? 20.842 -1.451 -19.386 1.00 97.31 95 HIS A CA 1
ATOM 813 C C . HIS A 1 95 ? 20.956 -2.335 -18.144 1.00 97.31 95 HIS A C 1
ATOM 815 O O . HIS A 1 95 ? 20.052 -2.314 -17.309 1.00 97.31 95 HIS A O 1
ATOM 821 N N . GLU A 1 96 ? 22.089 -3.013 -17.958 1.00 97.31 96 GLU A N 1
ATOM 822 C CA . GLU A 1 96 ? 22.384 -3.779 -16.743 1.00 97.31 96 GLU A CA 1
ATOM 823 C C . GLU A 1 96 ? 22.320 -2.889 -15.494 1.00 97.31 96 GLU A C 1
ATOM 825 O O . GLU A 1 96 ? 21.665 -3.230 -14.507 1.00 97.31 96 GLU A O 1
ATOM 830 N N . LEU A 1 97 ? 22.936 -1.702 -15.543 1.00 97.81 97 LEU A N 1
ATOM 831 C CA . LEU A 1 97 ? 22.886 -0.754 -14.431 1.00 97.81 97 LEU A CA 1
ATOM 832 C C . LEU A 1 97 ? 21.455 -0.273 -14.152 1.00 97.81 97 LEU A C 1
ATOM 834 O O . LEU A 1 97 ? 21.049 -0.198 -12.993 1.00 97.81 97 LEU A O 1
ATOM 838 N N . GLN A 1 98 ? 20.686 0.059 -15.192 1.00 97.44 98 GLN A N 1
ATOM 839 C CA . GLN A 1 98 ? 19.291 0.490 -15.054 1.00 97.44 98 GLN A CA 1
ATOM 840 C C . GLN A 1 98 ? 18.409 -0.611 -14.463 1.00 97.44 98 GLN A C 1
ATOM 842 O O . GLN A 1 98 ? 17.548 -0.309 -13.639 1.00 97.44 98 GLN A O 1
ATOM 847 N N . GLN A 1 99 ? 18.649 -1.870 -14.831 1.00 97.94 99 GLN A N 1
ATOM 848 C CA . GLN A 1 99 ? 17.949 -3.012 -14.256 1.00 97.94 99 GLN A CA 1
ATOM 849 C C . GLN A 1 99 ? 18.257 -3.161 -12.764 1.00 97.94 99 GLN A C 1
ATOM 851 O O . GLN A 1 99 ? 17.331 -3.237 -11.960 1.00 97.94 99 GLN A O 1
ATOM 856 N N . VAL A 1 100 ? 19.535 -3.127 -12.378 1.00 98.00 100 VAL A N 1
ATOM 857 C CA . VAL A 1 100 ? 19.935 -3.227 -10.965 1.00 98.00 100 VAL A CA 1
ATOM 858 C C . VAL A 1 100 ? 19.348 -2.081 -10.140 1.00 98.00 100 VAL A C 1
ATOM 860 O O . VAL A 1 100 ? 18.847 -2.306 -9.040 1.00 98.00 100 VAL A O 1
ATOM 863 N N . LEU A 1 101 ? 19.376 -0.850 -10.659 1.00 97.88 101 LEU A N 1
ATOM 864 C CA . LEU A 1 101 ? 18.783 0.301 -9.973 1.00 97.88 101 LEU A CA 1
ATOM 865 C C . LEU A 1 101 ? 17.272 0.137 -9.788 1.00 97.88 101 LEU A C 1
ATOM 867 O O . LEU A 1 101 ? 16.769 0.393 -8.696 1.00 97.88 101 LEU A O 1
ATOM 871 N N . LEU A 1 102 ? 16.566 -0.333 -10.822 1.00 98.12 102 LEU A N 1
ATOM 872 C CA . LEU A 1 102 ? 15.134 -0.602 -10.737 1.00 98.12 102 LEU A CA 1
ATOM 873 C C . LEU A 1 102 ? 14.827 -1.666 -9.676 1.00 98.12 102 LEU A C 1
ATOM 875 O O . LEU A 1 102 ? 13.931 -1.467 -8.863 1.00 98.12 102 LEU A O 1
ATOM 879 N N . GLU A 1 103 ? 15.573 -2.770 -9.653 1.00 97.62 103 GLU A N 1
ATOM 880 C CA . GLU A 1 103 ? 15.390 -3.846 -8.671 1.00 97.62 103 GLU A CA 1
ATOM 881 C C . GLU A 1 103 ? 15.607 -3.348 -7.232 1.00 97.62 103 GLU A C 1
ATOM 883 O O . GLU A 1 103 ? 14.781 -3.615 -6.357 1.00 97.62 103 GLU A O 1
ATOM 888 N N . VAL A 1 104 ? 16.662 -2.561 -6.995 1.00 98.00 104 VAL A N 1
ATOM 889 C CA . VAL A 1 104 ? 16.956 -1.966 -5.679 1.00 98.00 104 VAL A CA 1
ATOM 890 C C . VAL A 1 104 ? 15.864 -0.987 -5.244 1.00 98.00 104 VAL A C 1
ATOM 892 O O . VAL A 1 104 ? 15.438 -1.003 -4.085 1.00 98.00 104 VAL A O 1
ATOM 895 N N . ASP A 1 105 ? 15.393 -0.133 -6.154 1.00 97.12 105 ASP A N 1
ATOM 896 C CA . ASP A 1 105 ? 14.321 0.815 -5.855 1.00 97.12 105 ASP A CA 1
ATOM 897 C C . ASP A 1 105 ? 13.010 0.082 -5.537 1.00 97.12 105 ASP A C 1
ATOM 899 O O . ASP A 1 105 ? 12.346 0.403 -4.547 1.00 97.12 105 ASP A O 1
ATOM 903 N N . GLN A 1 106 ? 12.672 -0.956 -6.305 1.00 97.12 106 GLN A N 1
ATOM 904 C CA . GLN A 1 106 ? 11.492 -1.787 -6.069 1.00 97.12 106 GLN A CA 1
ATOM 905 C C . GLN A 1 106 ? 11.559 -2.546 -4.737 1.00 97.12 106 GLN A C 1
ATOM 907 O O . GLN A 1 106 ? 10.563 -2.590 -4.007 1.00 97.12 106 GLN A O 1
ATOM 912 N N . GLU A 1 107 ? 12.717 -3.113 -4.385 1.00 97.31 107 GLU A N 1
ATOM 913 C CA . GLU A 1 107 ? 12.932 -3.779 -3.095 1.00 97.31 107 GLU A CA 1
ATOM 914 C C . GLU A 1 107 ? 12.722 -2.796 -1.939 1.00 97.31 107 GLU A C 1
ATOM 916 O O . GLU A 1 107 ? 11.928 -3.051 -1.029 1.00 97.31 107 GLU A O 1
ATOM 921 N N . LYS A 1 108 ? 13.344 -1.617 -2.018 1.00 97.56 108 LYS A N 1
ATOM 922 C CA . LYS A 1 108 ? 13.228 -0.569 -1.001 1.00 97.56 108 LYS A CA 1
ATOM 923 C C . LYS A 1 108 ? 11.801 -0.041 -0.861 1.00 97.56 108 LYS A C 1
ATOM 925 O O . LYS A 1 108 ? 11.327 0.193 0.255 1.00 97.56 108 LYS A O 1
ATOM 930 N N . GLU A 1 109 ? 11.098 0.186 -1.968 1.00 96.00 109 GLU A N 1
ATOM 931 C CA . GLU A 1 109 ? 9.677 0.539 -1.931 1.00 96.00 109 GLU A CA 1
ATOM 932 C C . GLU A 1 109 ? 8.853 -0.568 -1.250 1.00 96.00 109 GLU A C 1
ATOM 934 O O . GLU A 1 109 ? 7.966 -0.267 -0.444 1.00 96.00 109 GLU A O 1
ATOM 939 N N . GLY A 1 110 ? 9.192 -1.838 -1.500 1.00 96.12 110 GLY A N 1
ATOM 940 C CA . GLY A 1 110 ? 8.526 -3.002 -0.920 1.00 96.12 110 GLY A CA 1
ATOM 941 C C . GLY A 1 110 ? 8.720 -3.082 0.588 1.00 96.12 110 GLY A C 1
ATOM 942 O O . GLY A 1 110 ? 7.751 -3.230 1.339 1.00 96.12 110 GLY A O 1
ATOM 943 N N . GLU A 1 111 ? 9.952 -2.898 1.054 1.00 96.94 111 GLU A N 1
ATOM 944 C CA . GLU A 1 111 ? 10.274 -2.826 2.479 1.00 96.94 111 GLU A CA 1
ATOM 945 C C . GLU A 1 111 ? 9.524 -1.685 3.173 1.00 96.94 111 GLU A C 1
ATOM 947 O O . GLU A 1 111 ? 8.874 -1.897 4.203 1.00 96.94 111 GLU A O 1
ATOM 952 N N . ASN A 1 112 ? 9.550 -0.484 2.588 1.00 96.88 112 ASN A N 1
ATOM 953 C CA . ASN A 1 112 ? 8.849 0.682 3.125 1.00 96.88 112 ASN A CA 1
ATOM 954 C C . ASN A 1 112 ? 7.337 0.448 3.213 1.00 96.88 112 ASN A C 1
ATOM 956 O O . ASN A 1 112 ? 6.709 0.812 4.212 1.00 96.88 112 ASN A O 1
ATOM 960 N N . MET A 1 113 ? 6.744 -0.192 2.203 1.00 96.56 113 MET A N 1
ATOM 961 C CA . MET A 1 113 ? 5.334 -0.568 2.219 1.00 96.56 113 MET A CA 1
ATOM 962 C C . MET A 1 113 ? 5.037 -1.561 3.348 1.00 96.56 113 MET A C 1
ATOM 964 O O . MET A 1 113 ? 4.087 -1.347 4.102 1.00 96.56 113 MET A O 1
ATOM 968 N N . VAL A 1 114 ? 5.845 -2.614 3.513 1.00 96.62 114 VAL A N 1
ATOM 969 C CA . VAL A 1 114 ? 5.665 -3.611 4.583 1.00 96.62 114 VAL A CA 1
ATOM 970 C C . VAL A 1 114 ? 5.765 -2.959 5.962 1.00 96.62 114 VAL A C 1
ATOM 972 O O . VAL A 1 114 ? 4.938 -3.229 6.838 1.00 96.62 114 VAL A O 1
ATOM 975 N N . ILE A 1 115 ? 6.742 -2.072 6.162 1.00 97.62 115 ILE A N 1
ATOM 976 C CA . ILE A 1 115 ? 6.895 -1.291 7.396 1.00 97.62 115 ILE A CA 1
ATOM 977 C C . ILE A 1 115 ? 5.661 -0.409 7.623 1.00 97.62 115 ILE A C 1
ATOM 979 O O . ILE A 1 115 ? 5.113 -0.385 8.728 1.00 97.62 115 ILE A O 1
A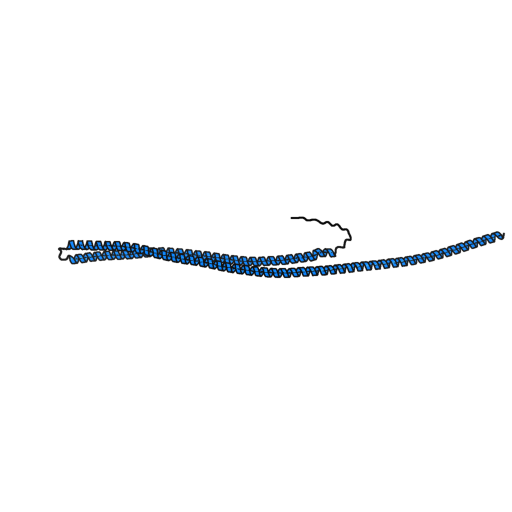TOM 983 N N . GLY A 1 116 ? 5.180 0.272 6.581 1.00 97.38 116 GLY A N 1
ATOM 984 C CA . GLY A 1 116 ? 3.975 1.097 6.632 1.00 97.38 116 GLY A CA 1
ATOM 985 C C . GLY A 1 116 ? 2.723 0.299 7.008 1.00 97.38 116 GLY A C 1
ATOM 986 O O . GLY A 1 116 ? 1.980 0.708 7.900 1.00 97.38 116 GLY A O 1
ATOM 987 N N . ILE A 1 117 ? 2.510 -0.867 6.390 1.00 96.81 117 ILE A N 1
ATOM 988 C CA . ILE A 1 117 ? 1.386 -1.768 6.687 1.00 96.81 117 ILE A CA 1
ATOM 989 C C . ILE A 1 117 ? 1.436 -2.231 8.144 1.00 96.81 117 ILE A C 1
ATOM 991 O O . ILE A 1 117 ? 0.424 -2.144 8.842 1.00 96.81 117 ILE A O 1
ATOM 995 N N . LYS A 1 118 ? 2.605 -2.679 8.620 1.00 97.75 118 LYS A N 1
ATOM 996 C CA . LYS A 1 118 ? 2.797 -3.092 10.018 1.00 97.75 118 LYS A CA 1
ATOM 997 C C . LYS A 1 118 ? 2.487 -1.949 10.981 1.00 97.75 118 LYS A C 1
ATOM 999 O O . LYS A 1 118 ? 1.660 -2.114 11.865 1.00 97.75 118 LYS A O 1
ATOM 1004 N N . SER A 1 119 ? 3.053 -0.767 10.745 1.00 98.06 119 SER A N 1
ATOM 1005 C CA . SER A 1 119 ? 2.832 0.418 11.584 1.00 98.06 119 SER A CA 1
ATOM 1006 C C . SER A 1 119 ? 1.350 0.802 11.697 1.00 98.06 119 SER A C 1
ATOM 1008 O O . SER A 1 119 ? 0.851 1.080 12.791 1.00 98.06 119 SER A O 1
ATOM 1010 N N . VAL A 1 120 ? 0.606 0.771 10.585 1.00 97.69 120 VAL A N 1
ATOM 1011 C CA . VAL A 1 120 ? -0.832 1.081 10.597 1.00 97.69 120 VAL A CA 1
ATOM 1012 C C . VAL A 1 120 ? -1.636 -0.011 11.312 1.00 97.69 120 VAL A C 1
ATOM 1014 O O . VAL A 1 120 ? -2.538 0.323 12.085 1.00 97.69 120 VAL A O 1
ATOM 1017 N N . LYS A 1 121 ? -1.302 -1.295 11.112 1.00 97.56 121 LYS A N 1
ATOM 1018 C CA . LYS A 1 121 ? -1.932 -2.419 11.829 1.00 97.56 121 LYS A CA 1
ATOM 1019 C C . LYS A 1 121 ? -1.690 -2.323 13.339 1.00 97.56 121 LYS A C 1
ATOM 1021 O O . LYS A 1 121 ? -2.653 -2.371 14.101 1.00 97.56 121 LYS A O 1
ATOM 1026 N N . ASP A 1 122 ? -0.454 -2.065 13.754 1.00 98.19 122 ASP A N 1
ATOM 1027 C CA . ASP A 1 122 ? -0.080 -1.889 15.160 1.00 98.19 122 ASP A CA 1
ATOM 1028 C C . ASP A 1 122 ? -0.784 -0.677 15.787 1.00 98.19 122 ASP A C 1
ATOM 1030 O O . ASP A 1 122 ? -1.224 -0.717 16.937 1.00 98.19 122 ASP A O 1
ATOM 1034 N N . SER A 1 123 ? -0.911 0.425 15.040 1.00 98.19 123 SER A N 1
ATOM 1035 C CA . SER A 1 123 ? -1.647 1.610 15.493 1.00 98.19 123 SER A CA 1
ATOM 1036 C C . SER A 1 123 ? -3.129 1.308 15.716 1.00 98.19 123 SER A C 1
ATOM 1038 O O . SER A 1 123 ? -3.693 1.744 16.721 1.00 98.19 123 SER A O 1
ATOM 1040 N N . LEU A 1 124 ? -3.759 0.557 14.807 1.00 98.12 124 LEU A N 1
ATOM 1041 C CA . LEU A 1 124 ? -5.156 0.154 14.947 1.00 98.12 124 LEU A CA 1
ATOM 1042 C C . LEU A 1 124 ? -5.348 -0.782 16.145 1.00 98.12 124 LEU A C 1
ATOM 1044 O O . LEU A 1 124 ? -6.276 -0.592 16.925 1.00 98.12 124 LEU A O 1
ATOM 1048 N N . GLU A 1 125 ? -4.453 -1.749 16.332 1.00 98.00 125 GLU A N 1
ATOM 1049 C CA . GLU A 1 125 ? -4.520 -2.688 17.452 1.00 98.00 125 GLU A CA 1
ATOM 1050 C C . GLU A 1 125 ? -4.379 -1.983 18.805 1.00 98.00 125 GLU A C 1
ATOM 1052 O O . GLU A 1 125 ? -5.173 -2.228 19.711 1.00 98.00 125 GLU A O 1
ATOM 1057 N N . LYS A 1 126 ? -3.459 -1.016 18.919 1.00 98.25 126 LYS A N 1
ATOM 1058 C CA . LYS A 1 126 ? -3.343 -0.170 20.119 1.00 98.25 126 LYS A CA 1
ATOM 1059 C C . LYS A 1 126 ? -4.623 0.617 20.404 1.00 98.25 126 LYS A C 1
ATOM 1061 O O . LYS A 1 126 ? -5.015 0.718 21.564 1.00 98.25 126 LYS A O 1
ATOM 1066 N N . LYS A 1 127 ? -5.278 1.154 19.367 1.00 97.94 127 LYS A N 1
ATOM 1067 C CA . LYS A 1 127 ? -6.568 1.850 19.517 1.00 97.94 127 LYS A CA 1
ATOM 1068 C C . LYS A 1 127 ? -7.656 0.901 20.013 1.00 97.94 127 LYS A C 1
ATOM 1070 O O . LYS A 1 127 ? -8.357 1.236 20.962 1.00 97.94 127 LYS A O 1
ATOM 1075 N N . HIS A 1 128 ? -7.756 -0.295 19.435 1.00 97.88 128 HIS A N 1
ATOM 1076 C CA . HIS A 1 128 ? -8.721 -1.301 19.881 1.00 97.88 128 HIS A CA 1
ATOM 1077 C C . HIS A 1 128 ? -8.478 -1.720 21.338 1.00 97.88 128 HIS A C 1
ATOM 1079 O O . HIS A 1 128 ? -9.425 -1.834 22.109 1.00 97.88 128 HIS A O 1
ATOM 1085 N N . GLU A 1 129 ? -7.221 -1.889 21.753 1.00 98.25 129 GLU A N 1
ATOM 1086 C CA . GLU A 1 129 ? -6.894 -2.235 23.140 1.00 98.25 129 GLU A CA 1
ATOM 1087 C C . GLU A 1 129 ? -7.283 -1.121 24.127 1.00 98.25 129 GLU A C 1
ATOM 1089 O O . GLU A 1 129 ? -7.851 -1.396 25.191 1.00 98.25 129 GLU A O 1
ATOM 1094 N N . SER A 1 130 ? -7.052 0.148 23.762 1.00 98.00 130 SER A N 1
ATOM 1095 C CA . SER A 1 130 ? -7.537 1.279 24.562 1.00 98.00 130 SER A CA 1
ATOM 1096 C C . SER A 1 130 ? -9.063 1.330 24.620 1.00 98.00 130 SER A C 1
ATOM 1098 O O . SER A 1 130 ? -9.617 1.481 25.706 1.00 98.00 130 SER A O 1
ATOM 1100 N N . GLU A 1 131 ? -9.751 1.116 23.495 1.00 97.12 131 GLU A N 1
ATOM 1101 C CA . GLU A 1 131 ? -11.216 1.121 23.440 1.00 97.12 131 GLU A CA 1
ATOM 1102 C C . GLU A 1 131 ? -11.821 0.003 24.300 1.00 97.12 131 GLU A C 1
ATOM 1104 O O . GLU A 1 131 ? -12.765 0.250 25.051 1.00 97.12 131 GLU A O 1
ATOM 1109 N N . ARG A 1 132 ? -11.253 -1.210 24.269 1.00 97.69 132 ARG A N 1
ATOM 1110 C CA . ARG A 1 132 ? -11.671 -2.323 25.140 1.00 97.69 132 ARG A CA 1
ATOM 1111 C C . ARG A 1 132 ? -11.465 -2.003 26.616 1.00 97.69 132 ARG A C 1
ATOM 1113 O O . ARG A 1 132 ? -12.345 -2.270 27.435 1.00 97.69 132 ARG A O 1
ATOM 1120 N N . SER A 1 133 ? -10.323 -1.412 26.960 1.00 97.94 133 SER A N 1
ATOM 1121 C CA . SER A 1 133 ? -10.010 -1.018 28.338 1.00 97.94 133 SER A CA 1
ATOM 1122 C C . SER A 1 133 ? -10.986 0.041 28.861 1.00 97.94 133 SER A C 1
ATOM 1124 O O . SER A 1 133 ? -11.521 -0.095 29.964 1.00 97.94 133 SER A O 1
ATOM 1126 N N . GLU A 1 134 ? -11.274 1.063 28.054 1.00 97.38 134 GLU A N 1
ATOM 1127 C CA . GLU A 1 134 ? -12.252 2.108 28.367 1.00 97.38 134 GLU A CA 1
ATOM 1128 C C . GLU A 1 134 ? -13.670 1.545 28.494 1.00 97.38 134 GLU A C 1
ATOM 1130 O O . GLU A 1 134 ? -14.392 1.873 29.441 1.00 97.38 134 GLU A O 1
ATOM 1135 N N . LEU A 1 135 ? -14.065 0.659 27.578 1.00 96.94 135 LEU A N 1
ATOM 1136 C CA . LEU A 1 135 ? -15.375 0.022 27.589 1.00 96.94 135 LEU A CA 1
ATOM 1137 C C . LEU A 1 135 ? -15.563 -0.838 28.842 1.00 96.94 135 LEU A C 1
ATOM 1139 O O . LEU A 1 135 ? -16.579 -0.705 29.524 1.00 96.94 135 LEU A O 1
ATOM 1143 N N . LYS A 1 136 ? -14.561 -1.641 29.210 1.00 97.69 136 LYS A N 1
ATOM 1144 C CA . LYS A 1 136 ? -14.576 -2.443 30.439 1.00 97.69 136 LYS A CA 1
ATOM 1145 C C . LYS A 1 136 ? -14.702 -1.572 31.690 1.00 97.69 136 LYS A C 1
ATOM 1147 O O . LYS A 1 136 ? -15.512 -1.874 32.568 1.00 97.69 136 LYS A O 1
ATOM 1152 N N . ALA A 1 137 ? -13.942 -0.479 31.767 1.00 97.94 137 ALA A N 1
ATOM 1153 C CA . ALA A 1 137 ? -14.027 0.462 32.882 1.00 97.94 137 ALA A CA 1
ATOM 1154 C C . ALA A 1 137 ? -15.416 1.121 32.967 1.00 97.94 137 ALA A C 1
ATOM 1156 O O . ALA A 1 137 ? -15.989 1.237 34.050 1.00 97.94 137 ALA A O 1
ATOM 1157 N N . MET A 1 138 ? -15.987 1.505 31.823 1.00 97.94 138 MET A N 1
ATOM 1158 C CA . MET A 1 138 ? -17.326 2.088 31.732 1.00 97.94 138 MET A CA 1
ATOM 1159 C C . MET A 1 138 ? -18.419 1.099 32.160 1.00 97.94 138 MET A C 1
ATOM 1161 O O . MET A 1 138 ? -19.324 1.487 32.901 1.00 97.94 138 MET A O 1
ATOM 1165 N N . ILE A 1 139 ? -18.320 -0.168 31.747 1.00 97.25 139 ILE A N 1
ATOM 1166 C CA . ILE A 1 139 ? -19.246 -1.238 32.146 1.00 97.25 139 ILE A CA 1
ATOM 1167 C C . ILE A 1 139 ? -19.195 -1.453 33.659 1.00 97.25 139 ILE A C 1
ATOM 1169 O O . ILE A 1 139 ? -20.245 -1.414 34.299 1.00 97.25 139 ILE A O 1
ATOM 1173 N N . SER A 1 140 ? -17.994 -1.612 34.234 1.00 97.94 140 SER A N 1
ATOM 1174 C CA . SER A 1 140 ? -17.821 -1.777 35.686 1.00 97.94 140 SER A CA 1
ATOM 1175 C C . SER A 1 140 ? -18.453 -0.613 36.441 1.00 97.94 140 SER A C 1
ATOM 1177 O O . SER A 1 140 ? -19.320 -0.819 37.281 1.00 97.94 140 SER A O 1
ATOM 1179 N N . LYS A 1 141 ? -18.114 0.622 36.052 1.00 98.19 141 LYS A N 1
ATOM 1180 C CA . LYS A 1 141 ? -18.635 1.830 36.693 1.00 98.19 141 LYS A CA 1
ATOM 1181 C C . LYS A 1 141 ? -20.165 1.890 36.668 1.00 98.19 141 LYS A C 1
ATOM 1183 O O . LYS A 1 141 ? -20.775 2.206 37.682 1.00 98.19 141 LYS A O 1
ATOM 1188 N N . LYS A 1 142 ? -20.799 1.575 35.533 1.00 97.88 142 LYS A N 1
ATOM 1189 C CA . LYS A 1 142 ? -22.269 1.577 35.426 1.00 97.88 142 LYS A CA 1
ATOM 1190 C C . LYS A 1 142 ? -22.928 0.494 36.280 1.00 97.88 142 LYS A C 1
ATOM 1192 O O . LYS A 1 142 ? -24.014 0.732 36.811 1.00 97.88 142 LYS A O 1
ATOM 1197 N N . MET A 1 143 ? -22.305 -0.679 36.391 1.00 97.88 143 MET A N 1
ATOM 1198 C CA . MET A 1 143 ? -22.787 -1.751 37.265 1.00 97.88 143 MET A CA 1
ATOM 1199 C C . MET A 1 143 ? -22.701 -1.333 38.735 1.00 97.88 143 MET A C 1
ATOM 1201 O O . MET A 1 143 ? -23.708 -1.419 39.438 1.00 97.88 143 MET A O 1
ATOM 1205 N N . ASP A 1 144 ? -21.554 -0.792 39.150 1.00 98.19 144 ASP A N 1
ATOM 1206 C CA . ASP A 1 144 ? -21.310 -0.326 40.517 1.00 98.19 144 ASP A CA 1
ATOM 1207 C C . ASP A 1 144 ? -22.277 0.809 40.896 1.00 98.19 144 ASP A C 1
ATOM 1209 O O . ASP A 1 144 ? -22.954 0.746 41.920 1.00 98.19 144 ASP A O 1
ATOM 1213 N N . GLU A 1 145 ? -22.447 1.810 40.022 1.00 98.19 145 GLU A N 1
ATOM 1214 C CA . GLU A 1 145 ? -23.395 2.914 40.226 1.00 98.19 145 GLU A CA 1
ATOM 1215 C C . GLU A 1 145 ? -24.837 2.415 40.397 1.00 98.19 145 GLU A C 1
ATOM 1217 O O . GLU A 1 145 ? -25.576 2.897 41.264 1.00 98.19 145 GLU A O 1
ATOM 1222 N N . LYS A 1 146 ? -25.264 1.442 39.580 1.00 97.69 146 LYS A N 1
ATOM 1223 C CA . LYS A 1 146 ? -26.616 0.882 39.677 1.00 97.69 146 LYS A CA 1
ATOM 1224 C C . LYS A 1 146 ? -26.794 0.083 40.963 1.00 97.69 146 LYS A C 1
ATOM 1226 O O . LYS A 1 146 ? -27.839 0.208 41.606 1.00 97.69 146 LYS A O 1
ATOM 1231 N N . GLU A 1 147 ? -25.811 -0.730 41.330 1.00 97.56 147 GLU A N 1
ATOM 1232 C CA . GLU A 1 147 ? -25.835 -1.501 42.567 1.00 97.56 147 GLU A CA 1
ATOM 1233 C C . GLU A 1 147 ? -25.867 -0.591 43.802 1.00 97.56 147 GLU A C 1
ATOM 1235 O O . GLU A 1 147 ? -26.705 -0.801 44.682 1.00 97.56 147 GLU A O 1
ATOM 1240 N N . ASP A 1 148 ? -25.051 0.460 43.835 1.00 98.00 148 ASP A N 1
ATOM 1241 C CA . ASP A 1 148 ? -25.018 1.439 44.922 1.00 98.00 148 ASP A CA 1
ATOM 1242 C C . ASP A 1 148 ? -26.364 2.139 45.116 1.00 98.00 148 ASP A C 1
ATOM 1244 O O . ASP A 1 148 ? -26.835 2.292 46.247 1.00 98.00 148 ASP A O 1
ATOM 1248 N N . VAL A 1 149 ? -27.013 2.553 44.024 1.00 97.81 149 VAL A N 1
ATOM 1249 C CA . VAL A 1 149 ? -28.345 3.176 44.081 1.00 97.81 149 VAL A CA 1
ATOM 1250 C C . VAL A 1 149 ? -29.374 2.207 44.667 1.00 97.81 149 VAL A C 1
ATOM 1252 O O . VAL A 1 149 ? -30.149 2.592 45.544 1.00 97.81 149 VAL A O 1
ATOM 1255 N N . LEU A 1 150 ? -29.366 0.946 44.227 1.00 96.81 150 LEU A N 1
ATOM 1256 C CA . LEU A 1 150 ? -30.284 -0.078 44.734 1.00 96.81 150 LEU A CA 1
ATOM 1257 C C . LEU A 1 150 ? -30.001 -0.416 46.207 1.00 96.81 150 LEU A C 1
ATOM 1259 O O . LEU A 1 150 ? -30.933 -0.587 46.988 1.00 96.81 150 LEU A O 1
ATOM 1263 N N . ASN A 1 151 ? -28.732 -0.466 46.614 1.00 96.12 151 ASN A N 1
ATOM 1264 C CA . ASN A 1 151 ? -28.338 -0.716 48.001 1.00 96.12 151 ASN A CA 1
ATOM 1265 C C . ASN A 1 151 ? -28.755 0.429 48.934 1.00 96.12 151 ASN A C 1
ATOM 1267 O O . ASN A 1 151 ? -29.229 0.172 50.039 1.00 96.12 151 ASN A O 1
ATOM 1271 N N . LYS A 1 152 ? -28.638 1.687 48.496 1.00 96.94 152 LYS A N 1
ATOM 1272 C CA . LYS A 1 152 ? -29.116 2.847 49.267 1.00 96.94 152 LYS A CA 1
ATOM 1273 C C . LYS A 1 152 ? -30.636 2.830 49.433 1.00 96.94 152 LYS A C 1
ATOM 1275 O O . LYS A 1 152 ? -31.125 3.042 50.539 1.00 96.94 152 LYS A O 1
ATOM 1280 N N . ASP A 1 153 ? -31.378 2.527 48.367 1.00 95.38 153 ASP A N 1
ATOM 1281 C CA . ASP A 1 153 ? -32.839 2.368 48.431 1.00 95.38 153 ASP A CA 1
ATOM 1282 C C . ASP A 1 153 ? -33.239 1.252 49.411 1.00 95.38 153 ASP A C 1
ATOM 1284 O O . ASP A 1 153 ? -34.137 1.435 50.232 1.00 95.38 153 ASP A O 1
ATOM 1288 N N . PHE A 1 154 ? -32.514 0.130 49.412 1.00 94.81 154 PHE A N 1
ATOM 1289 C CA . PHE A 1 154 ? -32.726 -0.942 50.385 1.00 94.81 154 PHE A CA 1
ATOM 1290 C C . PHE A 1 154 ? -32.513 -0.497 51.827 1.00 94.81 154 PHE A C 1
ATOM 1292 O O . PHE A 1 154 ? -33.344 -0.790 52.677 1.00 94.81 154 PHE A O 1
ATOM 1299 N N . GLN A 1 155 ? -31.420 0.215 52.107 1.00 95.25 155 GLN A N 1
ATOM 1300 C CA . GLN A 1 155 ? -31.114 0.694 53.456 1.00 95.25 155 GLN A CA 1
ATOM 1301 C C . GLN A 1 155 ? -32.207 1.625 53.987 1.00 95.25 155 GLN A C 1
ATOM 1303 O O . GLN A 1 155 ? -32.606 1.502 55.143 1.00 95.25 155 GLN A O 1
ATOM 1308 N N . ILE A 1 156 ? -32.728 2.514 53.136 1.00 95.12 156 ILE A N 1
ATOM 1309 C CA . ILE A 1 156 ? -33.833 3.410 53.495 1.00 95.12 156 ILE A CA 1
ATOM 1310 C C . ILE A 1 156 ? -35.093 2.600 53.819 1.00 95.12 156 ILE A C 1
ATOM 1312 O O . ILE A 1 156 ? -35.729 2.846 54.843 1.00 95.12 156 ILE A O 1
ATOM 1316 N N . ARG A 1 157 ? -35.440 1.610 52.985 1.00 92.75 157 ARG A N 1
ATOM 1317 C CA . ARG A 1 157 ? -36.598 0.737 53.231 1.00 92.75 157 ARG A CA 1
ATOM 1318 C C . ARG A 1 157 ? -36.428 -0.074 54.511 1.00 92.75 157 ARG A C 1
ATOM 1320 O O . ARG A 1 157 ? -37.324 -0.056 55.339 1.00 92.75 157 ARG A O 1
ATOM 1327 N N . ALA A 1 158 ? -35.277 -0.709 54.714 1.00 93.38 158 ALA A N 1
ATOM 1328 C CA . ALA A 1 158 ? -34.992 -1.506 55.905 1.00 93.38 158 ALA A CA 1
ATOM 1329 C C . ALA A 1 158 ? -35.070 -0.674 57.200 1.00 93.38 158 ALA A C 1
ATOM 1331 O O . ALA A 1 158 ? -35.571 -1.154 58.213 1.00 93.38 158 ALA A O 1
ATOM 1332 N N . ALA A 1 159 ? -34.627 0.589 57.171 1.00 94.75 159 ALA A N 1
ATOM 1333 C CA . ALA A 1 159 ? -34.785 1.502 58.304 1.00 94.75 159 ALA A CA 1
ATOM 1334 C C . ALA A 1 159 ? -36.267 1.792 58.602 1.00 94.75 159 ALA A C 1
ATOM 1336 O O . ALA A 1 159 ? -36.705 1.637 59.738 1.00 94.75 159 ALA A O 1
ATOM 1337 N N . GLN A 1 160 ? -37.059 2.117 57.574 1.00 93.31 160 GLN A N 1
ATOM 1338 C CA . GLN A 1 160 ? -38.504 2.341 57.722 1.00 93.31 160 GLN A CA 1
ATOM 1339 C C . GLN A 1 160 ? -39.243 1.088 58.208 1.00 93.31 160 GLN A C 1
ATOM 1341 O O . GLN A 1 160 ? -40.181 1.176 58.997 1.00 93.31 160 GLN A O 1
ATOM 1346 N N . GLU A 1 161 ? -38.832 -0.084 57.731 1.00 93.00 161 GLU A N 1
ATOM 1347 C CA . GLU A 1 161 ? -39.372 -1.376 58.140 1.00 93.00 161 GLU A CA 1
ATOM 1348 C C . GLU A 1 161 ? -39.103 -1.666 59.625 1.00 93.00 161 GLU A C 1
ATOM 1350 O O . GLU A 1 161 ? -40.022 -2.084 60.332 1.00 93.00 161 GLU A O 1
ATOM 1355 N N . ASN A 1 162 ? -37.900 -1.355 60.120 1.00 93.25 162 ASN A N 1
ATOM 1356 C CA . ASN A 1 162 ? -37.563 -1.448 61.543 1.00 93.25 162 ASN A CA 1
ATOM 1357 C C . ASN A 1 162 ? -38.386 -0.476 62.403 1.00 93.25 162 ASN A C 1
ATOM 1359 O O . ASN A 1 162 ? -38.903 -0.878 63.447 1.00 93.25 162 ASN A O 1
ATOM 1363 N N . ASP A 1 163 ? -38.545 0.777 61.967 1.00 95.31 163 ASP A N 1
ATOM 1364 C CA . ASP A 1 163 ? -39.351 1.775 62.683 1.00 95.31 163 ASP A CA 1
ATOM 1365 C C . ASP A 1 163 ? -40.824 1.334 62.779 1.00 95.31 163 ASP A C 1
ATOM 1367 O O . ASP A 1 163 ? -41.466 1.465 63.825 1.00 95.31 163 ASP A O 1
ATOM 1371 N N . LEU A 1 164 ? -41.362 0.750 61.701 1.00 92.81 164 LEU A N 1
ATOM 1372 C CA . LEU A 1 164 ? -42.711 0.181 61.676 1.00 92.81 164 LEU A CA 1
ATOM 1373 C C . LEU A 1 164 ? -42.851 -1.032 62.601 1.00 92.81 164 LEU A C 1
ATOM 1375 O O . LEU A 1 164 ? -43.868 -1.148 63.289 1.00 92.81 164 LEU A O 1
ATOM 1379 N N . GLU A 1 165 ? -41.860 -1.928 62.630 1.00 93.75 165 GLU A N 1
ATOM 1380 C CA . GLU A 1 165 ? -41.849 -3.078 63.540 1.00 93.75 165 GLU A CA 1
ATOM 1381 C C . GLU A 1 165 ? -41.873 -2.615 65.005 1.00 93.75 165 GLU A C 1
ATOM 1383 O O . GLU A 1 165 ? -42.688 -3.107 65.791 1.00 93.75 165 GLU A O 1
ATOM 1388 N N . GLN A 1 166 ? -41.044 -1.627 65.360 1.00 95.19 166 GLN A N 1
ATOM 1389 C CA . GLN A 1 166 ? -41.000 -1.050 66.707 1.00 95.19 166 GLN A CA 1
ATOM 1390 C C . GLN A 1 166 ? -42.333 -0.397 67.089 1.00 95.19 166 GLN A C 1
ATOM 1392 O O . GLN A 1 166 ? -42.913 -0.746 68.120 1.00 95.19 166 GLN A O 1
ATOM 1397 N N . ALA A 1 167 ? -42.876 0.474 66.235 1.00 95.38 167 ALA A N 1
ATOM 1398 C CA . ALA A 1 167 ? -44.149 1.147 66.491 1.00 95.38 167 ALA A CA 1
ATOM 1399 C C . ALA A 1 167 ? -45.324 0.156 66.616 1.00 95.38 167 ALA A C 1
ATOM 1401 O O . ALA A 1 167 ? -46.229 0.336 67.439 1.00 95.38 167 ALA A O 1
ATOM 1402 N N . TYR A 1 168 ? -45.326 -0.916 65.816 1.00 95.88 168 TYR A N 1
ATOM 1403 C CA . TYR A 1 168 ? -46.336 -1.969 65.910 1.00 95.88 168 TYR A CA 1
ATOM 1404 C C . TYR A 1 168 ? -46.215 -2.755 67.220 1.00 95.88 168 TYR A C 1
ATOM 1406 O O . TYR A 1 168 ? -47.226 -2.982 67.892 1.00 95.88 168 TYR A O 1
ATOM 1414 N N . HIS A 1 169 ? -44.991 -3.105 67.619 1.00 95.12 169 HIS A N 1
ATOM 1415 C CA . HIS A 1 169 ? -44.716 -3.783 68.882 1.00 95.12 169 HIS A CA 1
ATOM 1416 C C . HIS A 1 169 ? -45.149 -2.943 70.092 1.00 95.12 169 HIS A C 1
ATOM 1418 O O . HIS A 1 169 ? -45.810 -3.453 70.998 1.00 95.12 169 HIS A O 1
ATOM 1424 N N . GLU A 1 170 ? -44.851 -1.643 70.108 1.00 95.56 170 GLU A N 1
ATOM 1425 C CA . GLU A 1 170 ? -45.306 -0.716 71.153 1.00 95.56 170 GLU A CA 1
ATOM 1426 C C . GLU A 1 170 ? -46.836 -0.661 71.247 1.00 95.56 170 GLU A C 1
ATOM 1428 O O . GLU A 1 170 ? -47.407 -0.760 72.338 1.00 95.56 170 GLU A O 1
ATOM 1433 N N . ARG A 1 171 ? -47.521 -0.578 70.100 1.00 95.06 171 ARG A N 1
ATOM 1434 C CA . ARG A 1 171 ? -48.988 -0.555 70.042 1.00 95.06 171 ARG A CA 1
ATOM 1435 C C . ARG A 1 171 ? -49.612 -1.861 70.536 1.00 95.06 171 ARG A C 1
ATOM 1437 O O . ARG A 1 171 ? -50.632 -1.826 71.228 1.00 95.06 171 ARG A O 1
ATOM 1444 N N . LEU A 1 172 ? -49.007 -2.999 70.201 1.00 93.81 172 LEU A N 1
ATOM 1445 C CA . LEU A 1 172 ? -49.416 -4.312 70.694 1.00 93.81 172 LEU A CA 1
ATOM 1446 C C . LEU A 1 172 ? -49.229 -4.425 72.215 1.00 93.81 172 LEU A C 1
ATOM 1448 O O . LEU A 1 172 ? -50.163 -4.828 72.909 1.00 93.81 172 LEU A O 1
ATOM 1452 N N . ASN A 1 173 ? -48.078 -3.997 72.742 1.00 93.06 173 ASN A N 1
ATOM 1453 C CA . ASN A 1 173 ? -47.813 -3.966 74.183 1.00 93.06 173 ASN A CA 1
ATOM 1454 C C . ASN A 1 173 ? -48.831 -3.100 74.938 1.00 93.06 173 ASN A C 1
ATOM 1456 O O . ASN A 1 173 ? -49.345 -3.513 75.977 1.00 93.06 173 ASN A O 1
ATOM 1460 N N . ALA A 1 174 ? -49.169 -1.923 74.403 1.00 93.12 174 ALA A N 1
ATOM 1461 C CA . ALA A 1 174 ? -50.165 -1.041 75.004 1.00 93.12 174 ALA A CA 1
ATOM 1462 C C . ALA A 1 174 ? -51.571 -1.672 75.041 1.00 93.12 174 ALA A C 1
ATOM 1464 O O . ALA A 1 174 ? -52.277 -1.539 76.038 1.00 93.12 174 ALA A O 1
ATOM 1465 N N . TYR A 1 175 ? -51.975 -2.380 73.981 1.00 92.81 175 TYR A N 1
ATOM 1466 C CA . TYR A 1 175 ? -53.302 -2.998 73.878 1.00 92.81 175 TYR A CA 1
ATOM 1467 C C . TYR A 1 175 ? -53.478 -4.236 74.779 1.00 92.81 175 TYR A C 1
ATOM 1469 O O . TYR A 1 175 ? -54.568 -4.474 75.303 1.00 92.81 175 TYR A O 1
ATOM 1477 N N . TRP A 1 176 ? -52.418 -5.026 74.972 1.00 92.31 176 TRP A N 1
ATOM 1478 C CA . TRP A 1 176 ? -52.471 -6.302 75.699 1.00 92.31 176 TRP A CA 1
ATOM 1479 C C . TRP A 1 176 ? -52.030 -6.225 77.174 1.00 92.31 176 TRP A C 1
ATOM 1481 O O . TRP A 1 176 ? -52.100 -7.241 77.865 1.00 92.31 176 TRP A O 1
ATOM 1491 N N . LYS A 1 177 ? -51.638 -5.042 77.671 1.00 88.12 177 LYS A N 1
ATOM 1492 C CA . LYS A 1 177 ? -51.034 -4.805 79.000 1.00 88.12 177 LYS A CA 1
ATOM 1493 C C . LYS A 1 177 ? -51.760 -5.459 80.191 1.00 88.12 177 LYS A C 1
ATOM 1495 O O . LYS A 1 177 ? -51.094 -5.925 81.109 1.00 88.12 177 LYS A O 1
ATOM 1500 N N . ASP A 1 178 ? -53.091 -5.547 80.150 1.00 88.44 178 ASP A N 1
ATOM 1501 C CA . ASP A 1 178 ? -53.921 -6.041 81.266 1.00 88.44 178 ASP A CA 1
ATOM 1502 C C . ASP A 1 178 ? -54.589 -7.410 80.997 1.00 88.44 178 ASP A C 1
ATOM 1504 O O . ASP A 1 178 ? -55.520 -7.814 81.698 1.00 88.44 178 ASP A O 1
ATOM 1508 N N . ARG A 1 179 ? -54.161 -8.145 79.959 1.00 89.62 179 ARG A N 1
ATOM 1509 C CA . ARG A 1 179 ? -54.802 -9.401 79.523 1.00 89.62 179 ARG A CA 1
ATOM 1510 C C . ARG A 1 179 ? -53.945 -10.632 79.845 1.00 89.62 179 ARG A C 1
ATOM 1512 O O . ARG A 1 179 ? -52.742 -10.635 79.610 1.00 89.62 179 ARG A O 1
ATOM 1519 N N . LYS A 1 180 ? -54.584 -11.711 80.327 1.00 78.19 180 LYS A N 1
ATOM 1520 C CA . LYS A 1 180 ? -53.915 -12.922 80.859 1.00 78.19 180 LYS A CA 1
ATOM 1521 C C . LYS A 1 180 ? -53.047 -13.699 79.852 1.00 78.19 180 LYS A C 1
ATOM 1523 O O . LYS A 1 180 ? -52.118 -14.363 80.291 1.00 78.19 180 LYS A O 1
ATOM 1528 N N . ASP A 1 181 ? -53.286 -13.554 78.546 1.00 85.00 181 ASP A N 1
ATOM 1529 C CA . ASP A 1 181 ? -52.523 -14.223 77.472 1.00 85.00 181 ASP A CA 1
ATOM 1530 C C . ASP A 1 181 ? -51.789 -13.244 76.530 1.00 85.00 181 ASP A C 1
ATOM 1532 O O . ASP A 1 181 ? -51.333 -13.624 75.452 1.00 85.00 181 ASP A O 1
ATOM 1536 N N . GLY A 1 182 ? -51.646 -11.974 76.932 1.00 85.81 182 GLY A N 1
ATOM 1537 C CA . GLY A 1 182 ? -51.134 -10.903 76.071 1.00 85.81 182 GLY A CA 1
ATOM 1538 C C . GLY A 1 182 ? -49.777 -11.188 75.420 1.00 85.81 182 GLY A C 1
ATOM 1539 O O . GLY A 1 182 ? -49.610 -10.935 74.234 1.00 85.81 182 GLY A O 1
ATOM 1540 N N . GLY A 1 183 ? -48.826 -11.776 76.153 1.00 89.50 183 GLY A N 1
ATOM 1541 C CA . GLY A 1 183 ? -47.481 -12.056 75.629 1.00 89.50 183 GLY A CA 1
ATOM 1542 C C . GLY A 1 183 ? -47.458 -13.012 74.429 1.00 89.50 183 GLY A C 1
ATOM 1543 O O . GLY A 1 183 ? -46.769 -12.741 73.449 1.00 89.50 183 GLY A O 1
ATOM 1544 N N . ARG A 1 184 ? -48.258 -14.090 74.458 1.00 89.88 184 ARG A N 1
ATOM 1545 C CA . ARG A 1 184 ? -48.329 -15.064 73.349 1.00 89.88 184 ARG A CA 1
ATOM 1546 C C . ARG A 1 184 ? -48.968 -14.462 72.099 1.00 89.88 184 ARG A C 1
ATOM 1548 O O . ARG A 1 184 ? -48.517 -14.726 70.986 1.00 89.88 184 ARG A O 1
ATOM 1555 N N . GLU A 1 185 ? -50.002 -13.645 72.282 1.00 92.06 185 GLU A N 1
ATOM 1556 C CA . GLU A 1 185 ? -50.679 -12.950 71.181 1.00 92.06 185 GLU A CA 1
ATOM 1557 C C . GLU A 1 185 ? -49.763 -11.903 70.529 1.00 92.06 185 GLU A C 1
ATOM 1559 O O . GLU A 1 185 ? -49.722 -11.795 69.303 1.00 92.06 185 GLU A O 1
ATOM 1564 N N . ILE A 1 186 ? -48.966 -11.179 71.328 1.00 93.00 186 ILE A N 1
ATOM 1565 C CA . ILE A 1 186 ? -47.947 -10.248 70.821 1.00 93.00 186 ILE A CA 1
ATOM 1566 C C . ILE A 1 186 ? -46.898 -11.004 69.996 1.00 93.00 186 ILE A C 1
ATOM 1568 O O . ILE A 1 186 ? -46.638 -10.619 68.859 1.00 93.00 186 ILE A O 1
ATOM 1572 N N . GLU A 1 187 ? -46.321 -12.089 70.522 1.00 92.25 187 GLU A N 1
ATOM 157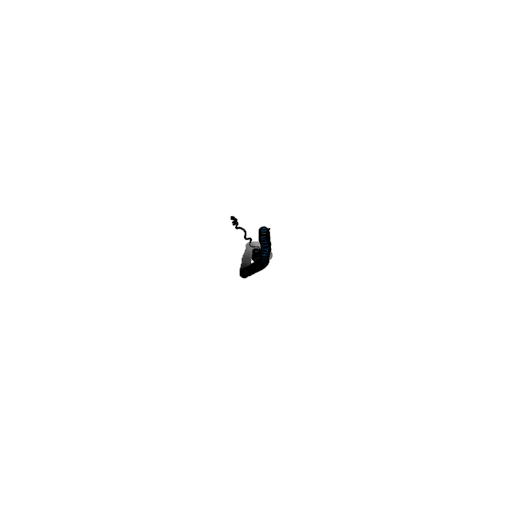3 C CA . GLU A 1 187 ? -45.317 -12.881 69.797 1.00 92.25 187 GLU A CA 1
ATOM 1574 C C . GLU A 1 187 ? -45.857 -13.447 68.481 1.00 92.25 187 GLU A C 1
ATOM 1576 O O . GLU A 1 187 ? -45.174 -13.379 67.459 1.00 92.25 187 GLU A O 1
ATOM 1581 N N . THR A 1 188 ? -47.091 -13.956 68.480 1.00 94.06 188 THR A N 1
ATOM 1582 C CA . THR A 1 188 ? -47.731 -14.510 67.278 1.00 94.06 188 THR A CA 1
ATOM 1583 C C . THR A 1 188 ? -47.946 -13.426 66.220 1.00 94.06 188 THR A C 1
ATOM 1585 O O . THR A 1 188 ? -47.558 -13.605 65.064 1.00 94.06 188 THR A O 1
ATOM 1588 N N . ALA A 1 189 ? -48.479 -12.265 66.616 1.00 93.12 189 ALA A N 1
ATOM 1589 C CA . ALA A 1 189 ? -48.682 -11.134 65.713 1.00 93.12 189 ALA A CA 1
ATOM 1590 C C . ALA A 1 189 ? -47.355 -10.574 65.163 1.00 93.12 189 ALA A C 1
ATOM 1592 O O . ALA A 1 189 ? -47.270 -10.225 63.983 1.00 93.12 189 ALA A O 1
ATOM 1593 N N . MET A 1 190 ? -46.305 -10.526 65.988 1.00 94.94 190 MET A N 1
ATOM 1594 C CA . MET A 1 190 ? -44.962 -10.114 65.565 1.00 94.94 190 MET A CA 1
ATOM 1595 C C . MET A 1 190 ? -44.324 -11.124 64.607 1.00 94.94 190 MET A C 1
ATOM 1597 O O . MET A 1 190 ? -43.719 -10.722 63.616 1.00 94.94 190 MET A O 1
ATOM 1601 N N . LEU A 1 191 ? -44.481 -12.427 64.854 1.00 94.81 191 LEU A N 1
ATOM 1602 C CA . LEU A 1 191 ? -44.032 -13.485 63.943 1.00 94.81 191 LEU A CA 1
ATOM 1603 C C . LEU A 1 191 ? -44.704 -13.375 62.574 1.00 94.81 191 LEU A C 1
ATOM 1605 O O . LEU A 1 191 ? -44.032 -13.488 61.549 1.00 94.81 191 LEU A O 1
ATOM 1609 N N . ASP A 1 192 ? -46.013 -13.135 62.545 1.00 94.31 192 ASP A N 1
ATOM 1610 C CA . ASP A 1 192 ? -46.756 -12.963 61.298 1.00 94.31 192 ASP A CA 1
ATOM 1611 C C . ASP A 1 192 ? -46.340 -11.696 60.544 1.00 94.31 192 ASP A C 1
ATOM 1613 O O . ASP A 1 192 ? -46.235 -11.723 59.314 1.00 94.31 192 ASP A O 1
ATOM 1617 N N . LEU A 1 193 ? -46.060 -10.599 61.260 1.00 92.75 193 LEU A N 1
ATOM 1618 C CA . LEU A 1 193 ? -45.485 -9.398 60.660 1.00 92.75 193 LEU A CA 1
ATOM 1619 C C . LEU A 1 193 ? -44.116 -9.707 60.045 1.00 92.75 193 LEU A C 1
ATOM 1621 O O . LEU A 1 193 ? -43.947 -9.496 58.846 1.00 92.75 193 LEU A O 1
ATOM 1625 N N . ARG A 1 194 ? -43.179 -10.267 60.819 1.00 93.00 194 ARG A N 1
ATOM 1626 C CA . ARG A 1 194 ? -41.821 -10.605 60.354 1.00 93.00 194 ARG A CA 1
ATOM 1627 C C . ARG A 1 194 ? -41.843 -11.505 59.125 1.00 93.00 194 ARG A C 1
ATOM 1629 O O . ARG A 1 194 ? -41.236 -11.160 58.122 1.00 93.00 194 ARG A O 1
ATOM 1636 N N . LYS A 1 195 ? -42.665 -12.561 59.121 1.00 95.00 195 LYS A N 1
ATOM 1637 C CA . LYS A 1 195 ? -42.842 -13.431 57.942 1.00 95.00 195 LYS A CA 1
ATOM 1638 C C . LYS A 1 195 ? -43.262 -12.661 56.688 1.00 95.00 195 LYS A C 1
ATOM 1640 O O . LYS A 1 195 ? -42.797 -12.970 55.593 1.00 95.00 195 LYS A O 1
ATOM 1645 N N . ARG A 1 196 ? -44.162 -11.678 56.812 1.00 93.50 196 ARG A N 1
ATOM 1646 C CA . ARG A 1 196 ? -44.583 -10.843 55.671 1.00 93.50 196 ARG A CA 1
ATOM 1647 C C . ARG A 1 196 ? -43.463 -9.915 55.205 1.00 93.50 196 ARG A C 1
ATOM 1649 O O . ARG A 1 196 ? -43.357 -9.667 54.006 1.00 93.50 196 ARG A O 1
ATOM 1656 N N . MET A 1 197 ? -42.661 -9.400 56.129 1.00 92.12 197 MET A N 1
ATOM 1657 C CA . MET A 1 197 ? -41.511 -8.546 55.823 1.00 92.12 197 MET A CA 1
ATOM 1658 C C . MET A 1 197 ? -40.419 -9.357 55.116 1.00 92.12 197 MET A C 1
ATOM 1660 O O . MET A 1 197 ? -39.992 -8.966 54.034 1.00 92.12 197 MET A O 1
ATOM 1664 N N . ASP A 1 198 ? -40.102 -10.558 55.606 1.00 93.31 198 ASP A N 1
ATOM 1665 C CA . ASP A 1 198 ? -39.163 -11.491 54.968 1.00 93.31 198 ASP A CA 1
ATOM 1666 C C . ASP A 1 198 ? -39.577 -11.820 53.524 1.00 93.31 198 ASP A C 1
ATOM 1668 O O . ASP A 1 198 ? -38.763 -11.801 52.598 1.00 93.31 198 ASP A O 1
ATOM 1672 N N . GLN A 1 199 ? -40.870 -12.072 53.289 1.00 94.81 199 GLN A N 1
ATOM 1673 C CA . GLN A 1 199 ? -41.399 -12.303 51.939 1.00 94.81 199 GLN A CA 1
ATOM 1674 C C . GLN A 1 199 ? -41.185 -11.098 51.016 1.00 94.81 199 GLN A C 1
ATOM 1676 O O . GLN A 1 199 ? -40.800 -11.267 49.855 1.00 94.81 199 GLN A O 1
ATOM 1681 N N . LYS A 1 200 ? -41.417 -9.878 51.516 1.00 92.12 200 LYS A N 1
ATOM 1682 C CA . LYS A 1 200 ? -41.167 -8.645 50.757 1.00 92.12 200 LYS A CA 1
ATOM 1683 C C . LYS A 1 200 ? -39.679 -8.439 50.497 1.00 92.12 200 LYS A C 1
ATOM 1685 O O . LYS A 1 200 ? -39.320 -8.072 49.380 1.00 92.12 200 LYS A O 1
ATOM 1690 N N . GLN A 1 201 ? -38.821 -8.731 51.472 1.00 93.00 201 GLN A N 1
ATOM 1691 C CA . GLN A 1 201 ? -37.373 -8.662 51.318 1.00 93.00 201 GLN A CA 1
ATOM 1692 C C . GLN A 1 201 ? -36.884 -9.635 50.241 1.00 93.00 201 GLN A C 1
ATOM 1694 O O . GLN A 1 201 ? -36.120 -9.239 49.361 1.00 93.00 201 GLN A O 1
ATOM 1699 N N . HIS A 1 202 ? -37.369 -10.878 50.234 1.00 94.94 202 HIS A N 1
ATOM 1700 C CA . HIS A 1 202 ? -37.055 -11.838 49.175 1.00 94.94 202 HIS A CA 1
ATOM 1701 C C . HIS A 1 202 ? -37.548 -11.379 47.800 1.00 94.94 202 HIS A C 1
ATOM 1703 O O . HIS A 1 202 ? -36.812 -11.478 46.815 1.00 94.94 202 HIS A O 1
ATOM 1709 N N . ALA A 1 203 ? -38.770 -10.845 47.719 1.00 95.38 203 ALA A N 1
ATOM 1710 C CA . ALA A 1 203 ? -39.297 -10.290 46.476 1.00 95.38 203 ALA A CA 1
ATOM 1711 C C . ALA A 1 203 ? -38.435 -9.120 45.970 1.00 95.38 203 ALA A C 1
ATOM 1713 O O . ALA A 1 203 ? -38.122 -9.054 44.781 1.00 95.38 203 ALA A O 1
ATOM 1714 N N . TRP A 1 204 ? -37.989 -8.241 46.871 1.00 95.38 204 TRP A N 1
ATOM 1715 C CA . TRP A 1 204 ? -37.102 -7.131 46.541 1.00 95.38 204 TRP A CA 1
ATOM 1716 C C . TRP A 1 204 ? -35.720 -7.606 46.081 1.00 95.38 204 TRP A C 1
ATOM 1718 O O . TRP A 1 204 ? -35.224 -7.122 45.069 1.00 95.38 204 TRP A O 1
ATOM 1728 N N . GLN A 1 205 ? -35.114 -8.586 46.757 1.00 95.25 205 GLN A N 1
ATOM 1729 C CA . GLN A 1 205 ? -33.826 -9.160 46.348 1.00 95.25 205 GLN A CA 1
ATOM 1730 C C . GLN A 1 205 ? -33.905 -9.791 44.956 1.00 95.25 205 GLN A C 1
ATOM 1732 O O . GLN A 1 205 ? -33.013 -9.589 44.130 1.00 95.25 205 GLN A O 1
ATOM 1737 N N . LYS A 1 206 ? -34.991 -10.520 44.676 1.00 97.44 206 LYS A N 1
ATOM 1738 C CA . LYS A 1 206 ? -35.241 -11.090 43.350 1.00 97.44 206 LYS A CA 1
ATOM 1739 C C . LYS A 1 206 ? -35.367 -9.990 42.295 1.00 97.44 206 LYS A C 1
ATOM 1741 O O . LYS A 1 206 ? -34.698 -10.060 41.268 1.00 97.44 206 LYS A O 1
ATOM 1746 N N . TRP A 1 207 ? -36.146 -8.948 42.581 1.00 97.38 207 TRP A N 1
ATOM 1747 C CA . TRP A 1 207 ? -36.282 -7.794 41.696 1.00 97.38 207 TRP A CA 1
ATOM 1748 C C . TRP A 1 207 ? -34.944 -7.067 41.474 1.00 97.38 207 TRP A C 1
ATOM 1750 O O . TRP A 1 207 ? -34.598 -6.784 40.330 1.00 97.38 207 TRP A O 1
ATOM 1760 N N . LYS A 1 208 ? -34.135 -6.836 42.523 1.00 96.94 208 LYS A N 1
ATOM 1761 C CA . LYS A 1 208 ? -32.779 -6.261 42.414 1.00 96.94 208 LYS A CA 1
ATOM 1762 C C . LYS A 1 208 ? -31.924 -7.087 41.451 1.00 96.94 208 LYS A C 1
ATOM 1764 O O . LYS A 1 208 ? -31.297 -6.530 40.552 1.00 96.94 208 LYS A O 1
ATOM 1769 N N . ALA A 1 209 ? -31.913 -8.409 41.624 1.00 97.38 209 ALA A N 1
ATOM 1770 C CA . ALA A 1 209 ? -31.145 -9.309 40.771 1.00 97.38 209 ALA A CA 1
ATOM 1771 C C . ALA A 1 209 ? -31.615 -9.259 39.307 1.00 97.38 209 ALA A C 1
ATOM 1773 O O . ALA A 1 209 ? -30.786 -9.252 38.402 1.00 97.38 209 ALA A O 1
ATOM 1774 N N . GLU A 1 210 ? -32.924 -9.188 39.058 1.00 97.88 210 GLU A N 1
ATOM 1775 C CA . GLU A 1 210 ? -33.482 -9.023 37.710 1.00 97.88 210 GLU A CA 1
ATOM 1776 C C . GLU A 1 210 ? -33.085 -7.678 37.082 1.00 97.88 210 GLU A C 1
ATOM 1778 O O . GLU A 1 210 ? -32.696 -7.641 35.915 1.00 97.88 210 GLU A O 1
ATOM 1783 N N . GLN A 1 211 ? -33.102 -6.586 37.853 1.00 97.31 211 GLN A N 1
ATOM 1784 C CA . GLN A 1 211 ? -32.664 -5.267 37.383 1.00 97.31 211 GLN A CA 1
ATOM 1785 C C . GLN A 1 211 ? -31.178 -5.250 37.004 1.00 97.31 211 GLN A C 1
ATOM 1787 O O . GLN A 1 211 ? -30.824 -4.727 35.947 1.00 97.31 211 GLN A O 1
ATOM 1792 N N . LEU A 1 212 ? -30.313 -5.836 37.837 1.00 97.56 212 LEU A N 1
ATOM 1793 C CA . LEU A 1 212 ? -28.880 -5.927 37.546 1.00 97.56 212 LEU A CA 1
ATOM 1794 C C . LEU A 1 212 ? -28.604 -6.819 36.332 1.00 97.56 212 LEU A C 1
ATOM 1796 O O . LEU A 1 212 ? -27.833 -6.423 35.466 1.00 97.56 212 LEU A O 1
ATOM 1800 N N . LYS A 1 213 ? -29.291 -7.961 36.202 1.00 98.06 213 LYS A N 1
ATOM 1801 C CA . LYS A 1 213 ? -29.187 -8.829 35.014 1.00 98.06 213 LYS A CA 1
ATOM 1802 C C . LYS A 1 213 ? -29.638 -8.128 33.735 1.00 98.06 213 LYS A C 1
ATOM 1804 O O . LYS A 1 213 ? -29.013 -8.294 32.694 1.00 98.06 213 LYS A O 1
ATOM 1809 N N . SER A 1 214 ? -30.719 -7.352 33.805 1.00 97.94 214 SER A N 1
ATOM 1810 C CA . SER A 1 214 ? -31.210 -6.568 32.669 1.00 97.94 214 SER A CA 1
ATOM 1811 C C . SER A 1 214 ? -30.181 -5.529 32.222 1.00 97.94 214 SER A C 1
ATOM 1813 O O . SER A 1 214 ? -29.949 -5.379 31.025 1.00 97.94 214 SER A O 1
ATOM 1815 N N . LEU A 1 215 ? -29.561 -4.813 33.166 1.00 97.56 215 LEU A N 1
ATOM 1816 C CA . LEU A 1 215 ? -28.494 -3.862 32.853 1.00 97.56 215 LEU A CA 1
ATOM 1817 C C . LEU A 1 215 ? -27.262 -4.574 32.282 1.00 97.56 215 LEU A C 1
ATOM 1819 O O . LEU A 1 215 ? -26.713 -4.134 31.278 1.00 97.56 215 LEU A O 1
ATOM 1823 N N . GLU A 1 216 ? -26.851 -5.684 32.891 1.00 97.69 216 GLU A N 1
ATOM 1824 C CA . GLU A 1 216 ? -25.713 -6.478 32.435 1.00 97.69 216 GLU A CA 1
ATOM 1825 C C . GLU A 1 216 ? -25.902 -6.963 30.991 1.00 97.69 216 GLU A C 1
ATOM 1827 O O . GLU A 1 216 ? -24.989 -6.830 30.181 1.00 97.69 216 GLU A O 1
ATOM 1832 N N . ALA A 1 217 ? -27.093 -7.455 30.638 1.00 98.06 217 ALA A N 1
ATOM 1833 C CA . ALA A 1 217 ? -27.417 -7.844 29.266 1.00 98.06 217 ALA A CA 1
ATOM 1834 C C . ALA A 1 217 ? -27.270 -6.664 28.290 1.00 98.06 217 ALA A C 1
ATOM 1836 O O . ALA A 1 217 ? -26.563 -6.780 27.294 1.00 98.06 217 ALA A O 1
ATOM 1837 N N . GLN A 1 218 ? -27.834 -5.497 28.621 1.00 97.81 218 GLN A N 1
ATOM 1838 C CA . GLN A 1 218 ? -27.699 -4.294 27.789 1.00 97.81 218 GLN A CA 1
ATOM 1839 C C . GLN A 1 218 ? -26.239 -3.848 27.625 1.00 97.81 218 GLN A C 1
ATOM 1841 O O . GLN A 1 218 ? -25.844 -3.368 26.562 1.00 97.81 218 GLN A O 1
ATOM 1846 N N . LEU A 1 219 ? -25.423 -3.959 28.674 1.00 97.81 219 LEU A N 1
ATOM 1847 C CA . LEU A 1 219 ? -24.006 -3.601 28.613 1.00 97.81 219 LEU A CA 1
ATOM 1848 C C . LEU A 1 219 ? -23.206 -4.593 27.762 1.00 97.81 219 LEU A C 1
ATOM 1850 O O . LEU A 1 219 ? -22.373 -4.151 26.974 1.00 97.81 219 LEU A O 1
ATOM 1854 N N . ARG A 1 220 ? -23.512 -5.893 27.844 1.00 97.44 220 ARG A N 1
ATOM 1855 C CA . ARG A 1 220 ? -22.919 -6.926 26.978 1.00 97.44 220 ARG A CA 1
ATOM 1856 C C . ARG A 1 220 ? -23.304 -6.760 25.510 1.00 97.44 220 ARG A C 1
ATOM 1858 O O . ARG A 1 220 ? -22.462 -6.956 24.639 1.00 97.44 220 ARG A O 1
ATOM 1865 N N . ASP A 1 221 ? -24.537 -6.354 25.219 1.00 97.31 221 ASP A N 1
ATOM 1866 C CA . ASP A 1 221 ? -24.957 -6.064 23.843 1.00 97.31 221 ASP A CA 1
ATOM 1867 C C . ASP A 1 221 ? -24.157 -4.882 23.268 1.00 97.31 221 ASP A C 1
ATOM 1869 O O . ASP A 1 221 ? -23.669 -4.936 22.140 1.00 97.31 221 ASP A O 1
ATOM 1873 N N . ASN A 1 222 ? -23.951 -3.829 24.070 1.00 95.81 222 ASN A N 1
ATOM 1874 C CA . ASN A 1 222 ? -23.114 -2.690 23.684 1.00 95.81 222 ASN A CA 1
ATOM 1875 C C . ASN A 1 222 ? -21.641 -3.082 23.484 1.00 95.81 222 ASN A C 1
ATOM 1877 O O . ASN A 1 222 ? -21.001 -2.583 22.558 1.00 95.81 222 ASN A O 1
ATOM 1881 N N . GLU A 1 223 ? -21.100 -3.947 24.344 1.00 96.12 223 GLU A N 1
ATOM 1882 C CA . GLU A 1 223 ? -19.757 -4.521 24.196 1.00 96.12 223 GLU A CA 1
ATOM 1883 C C . GLU A 1 223 ? -19.629 -5.294 22.882 1.00 96.12 223 GLU A C 1
ATOM 1885 O O . GLU A 1 223 ? -18.726 -5.022 22.092 1.00 96.12 223 GLU A O 1
ATOM 1890 N N . THR A 1 224 ? -20.585 -6.181 22.608 1.00 97.62 224 THR A N 1
ATOM 1891 C CA . THR A 1 224 ? -20.627 -6.994 21.387 1.00 97.62 224 THR A CA 1
ATOM 1892 C C . THR A 1 224 ? -20.678 -6.109 20.144 1.00 97.62 224 THR A C 1
ATOM 1894 O O . THR A 1 224 ? -19.858 -6.263 19.243 1.00 97.62 224 THR A O 1
ATOM 1897 N N . TYR A 1 225 ? -21.564 -5.110 20.126 1.00 97.19 225 TYR A N 1
ATOM 1898 C CA . TYR A 1 225 ? -21.663 -4.157 19.021 1.00 97.19 225 TYR A CA 1
ATOM 1899 C C . TYR A 1 225 ? -20.348 -3.400 18.775 1.00 97.19 225 TYR A C 1
ATOM 1901 O O . TYR A 1 225 ? -19.938 -3.183 17.634 1.00 97.19 225 TYR A O 1
ATOM 1909 N N . ARG A 1 226 ? -19.650 -2.996 19.842 1.00 97.00 226 ARG A N 1
ATOM 1910 C CA . ARG A 1 226 ? -18.355 -2.312 19.724 1.00 97.00 226 ARG A CA 1
ATOM 1911 C C . ARG A 1 226 ? -17.268 -3.233 19.182 1.00 97.00 226 ARG A C 1
ATOM 1913 O O . ARG A 1 226 ? -16.492 -2.800 18.333 1.00 97.00 226 ARG A O 1
ATOM 1920 N N . GLU A 1 227 ? -17.242 -4.488 19.613 1.00 96.94 227 GLU A N 1
ATOM 1921 C CA . GLU A 1 227 ? -16.305 -5.487 19.097 1.00 96.94 227 GLU A CA 1
ATOM 1922 C C . GLU A 1 227 ? -16.552 -5.793 17.612 1.00 96.94 227 GLU A C 1
ATOM 1924 O O . GLU A 1 227 ? -15.603 -5.861 16.832 1.00 96.94 227 GLU A O 1
ATOM 1929 N N . GLU A 1 228 ? -17.811 -5.864 17.176 1.00 97.94 228 GLU A N 1
ATOM 1930 C CA . GLU A 1 228 ? -18.159 -6.014 15.757 1.00 97.94 228 GLU A CA 1
ATOM 1931 C C . GLU A 1 228 ? -17.667 -4.833 14.903 1.00 97.94 228 GLU A C 1
ATOM 1933 O O . GLU A 1 228 ? -17.144 -5.028 13.799 1.00 97.94 228 GLU A O 1
ATOM 1938 N N . LEU A 1 229 ? -17.771 -3.600 15.413 1.00 97.69 229 LEU A N 1
ATOM 1939 C CA . LEU A 1 229 ? -17.238 -2.416 14.732 1.00 97.69 229 LEU A CA 1
ATOM 1940 C C . LEU A 1 229 ? -15.709 -2.463 14.606 1.00 97.69 229 LEU A C 1
ATOM 1942 O O . LEU A 1 229 ? -15.183 -2.186 13.523 1.00 97.69 229 LEU A O 1
ATOM 1946 N N . MET A 1 230 ? -15.005 -2.843 15.677 1.00 97.81 230 MET A N 1
ATOM 1947 C CA . MET A 1 230 ? -13.547 -3.029 15.671 1.00 97.81 230 MET A CA 1
ATOM 1948 C C . MET A 1 230 ? -13.133 -4.127 14.682 1.00 97.81 230 MET A C 1
ATOM 1950 O O . MET A 1 230 ? -12.205 -3.948 13.887 1.00 97.81 230 MET A O 1
ATOM 1954 N N . TYR A 1 231 ? -13.864 -5.241 14.655 1.00 97.75 231 TYR A N 1
ATOM 1955 C CA . TYR A 1 231 ? -13.652 -6.331 13.705 1.00 97.75 231 TYR A CA 1
ATOM 1956 C C . TYR A 1 231 ? -13.836 -5.873 12.250 1.00 97.75 231 TYR A C 1
ATOM 1958 O O . TYR A 1 231 ? -12.975 -6.118 11.401 1.00 97.75 231 TYR A O 1
ATOM 1966 N N . SER A 1 232 ? -14.911 -5.135 11.958 1.00 98.00 232 SER A N 1
ATOM 1967 C CA . SER A 1 232 ? -15.157 -4.552 10.633 1.00 98.00 232 SER A CA 1
ATOM 1968 C C . SER A 1 232 ? -14.068 -3.554 10.222 1.00 98.00 232 SER A C 1
ATOM 1970 O O . SER A 1 232 ? -13.644 -3.533 9.065 1.00 98.00 232 SER A O 1
ATOM 1972 N N . ALA A 1 233 ? -13.598 -2.712 11.147 1.00 97.88 233 ALA A N 1
ATOM 1973 C CA . ALA A 1 233 ? -12.505 -1.779 10.885 1.00 97.88 233 ALA A CA 1
ATOM 1974 C C . ALA A 1 233 ? -11.199 -2.514 10.543 1.00 97.88 233 ALA A C 1
ATOM 1976 O O . ALA A 1 233 ? -10.520 -2.139 9.586 1.00 97.88 233 ALA A O 1
ATOM 1977 N N . LYS A 1 234 ? -10.890 -3.599 11.266 1.00 97.94 234 LYS A N 1
ATOM 1978 C CA . LYS A 1 234 ? -9.725 -4.452 10.996 1.00 97.94 234 LYS A CA 1
ATOM 1979 C C . LYS A 1 234 ? -9.786 -5.078 9.604 1.00 97.94 234 LYS A C 1
ATOM 1981 O O . LYS A 1 234 ? -8.790 -5.034 8.890 1.00 97.94 234 LYS A O 1
ATOM 1986 N N . HIS A 1 235 ? -10.941 -5.610 9.204 1.00 98.06 235 HIS A N 1
ATOM 1987 C CA . HIS A 1 235 ? -11.121 -6.183 7.864 1.00 98.06 235 HIS A CA 1
ATOM 1988 C C . HIS A 1 235 ? -10.968 -5.154 6.757 1.00 98.06 235 HIS A C 1
ATOM 1990 O O . HIS A 1 235 ? -10.203 -5.375 5.827 1.00 98.06 235 HIS A O 1
ATOM 1996 N N . ARG A 1 236 ? -11.609 -3.989 6.894 1.00 98.12 236 ARG A N 1
ATOM 1997 C CA . ARG A 1 236 ? -11.457 -2.898 5.921 1.00 98.12 236 ARG A CA 1
ATOM 1998 C C . ARG A 1 236 ? -10.000 -2.464 5.769 1.00 98.12 236 ARG A C 1
ATOM 2000 O O . ARG A 1 236 ? -9.560 -2.186 4.655 1.00 98.12 236 ARG A O 1
ATOM 2007 N N . LEU A 1 237 ? -9.252 -2.412 6.873 1.00 98.00 237 LEU A N 1
ATOM 2008 C CA . LEU A 1 237 ? -7.823 -2.125 6.822 1.00 98.00 237 LEU A CA 1
ATOM 2009 C C . LEU A 1 237 ? -7.053 -3.240 6.103 1.00 98.00 237 LEU A C 1
ATOM 2011 O O . LEU A 1 237 ? -6.227 -2.936 5.249 1.00 98.00 237 LEU A O 1
ATOM 2015 N N . ASP A 1 238 ? -7.317 -4.506 6.425 1.00 97.94 238 ASP A N 1
ATOM 2016 C CA . ASP A 1 238 ? -6.628 -5.643 5.809 1.00 97.94 238 ASP A CA 1
ATOM 2017 C C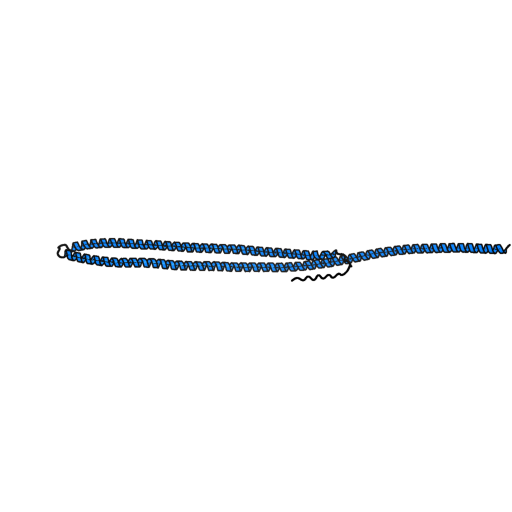 . ASP A 1 238 ? -6.886 -5.729 4.298 1.00 97.94 238 ASP A C 1
ATOM 2019 O O . ASP A 1 238 ? -5.948 -5.914 3.526 1.00 97.94 238 ASP A O 1
ATOM 2023 N N . ASP A 1 239 ? -8.124 -5.499 3.863 1.00 98.06 239 ASP A N 1
ATOM 2024 C CA . ASP A 1 239 ? -8.477 -5.424 2.445 1.00 98.06 239 ASP A CA 1
ATOM 2025 C C . ASP A 1 239 ? -7.774 -4.255 1.749 1.00 98.06 239 ASP A C 1
ATOM 2027 O O . ASP A 1 239 ? -7.231 -4.425 0.657 1.00 98.06 239 ASP A O 1
ATOM 2031 N N . SER A 1 240 ? -7.711 -3.085 2.397 1.00 97.69 240 SER A N 1
ATOM 2032 C CA . SER A 1 240 ? -6.963 -1.940 1.867 1.00 97.69 240 SER A CA 1
ATOM 2033 C C . SER A 1 240 ? -5.464 -2.231 1.751 1.00 97.69 240 SER A C 1
ATOM 2035 O O . SER A 1 240 ? -4.839 -1.827 0.771 1.00 97.69 240 SER A O 1
ATOM 2037 N N . CYS A 1 241 ? -4.876 -2.939 2.720 1.00 96.88 241 CYS A N 1
ATOM 2038 C CA . CYS A 1 241 ? -3.477 -3.360 2.667 1.00 96.88 241 CYS A CA 1
ATOM 2039 C C . CYS A 1 241 ? -3.233 -4.343 1.518 1.00 96.88 241 CYS A C 1
ATOM 2041 O O . CYS A 1 241 ? -2.312 -4.126 0.736 1.00 96.88 241 CYS A O 1
ATOM 2043 N N . LYS A 1 242 ? -4.086 -5.362 1.364 1.00 97.50 242 LYS A N 1
ATOM 2044 C CA . LYS A 1 242 ? -3.986 -6.328 0.259 1.00 97.50 242 LYS A CA 1
ATOM 2045 C C . LYS A 1 242 ? -4.108 -5.660 -1.103 1.00 97.50 242 LYS A C 1
ATOM 2047 O O . LYS A 1 242 ? -3.417 -6.055 -2.034 1.00 97.50 242 LYS A O 1
ATOM 2052 N N . GLU A 1 243 ? -4.984 -4.667 -1.245 1.00 97.56 243 GLU A N 1
ATOM 2053 C CA . GLU A 1 243 ? -5.105 -3.942 -2.512 1.00 97.56 243 GLU A CA 1
ATOM 2054 C C . GLU A 1 243 ? -3.831 -3.158 -2.832 1.00 97.56 243 GLU A C 1
ATOM 2056 O O . GLU A 1 243 ? -3.320 -3.267 -3.942 1.00 97.56 243 GLU A O 1
ATOM 2061 N N . LYS A 1 244 ? -3.243 -2.473 -1.842 1.00 96.00 244 LYS A N 1
ATOM 2062 C CA . LYS A 1 244 ? -1.949 -1.793 -2.014 1.00 96.00 244 LYS A CA 1
ATOM 2063 C C . LYS A 1 244 ? -0.823 -2.755 -2.393 1.00 96.00 244 LYS A C 1
ATOM 2065 O O . LYS A 1 244 ? -0.020 -2.429 -3.259 1.00 96.00 244 LYS A O 1
ATOM 2070 N N . GLU A 1 245 ? -0.781 -3.941 -1.788 1.00 96.00 245 GLU A N 1
ATOM 2071 C CA . GLU A 1 245 ? 0.187 -4.984 -2.149 1.00 96.00 245 GLU A CA 1
ATOM 2072 C C . GLU A 1 245 ? 0.005 -5.434 -3.608 1.00 96.00 245 GLU A C 1
ATOM 2074 O O . GLU A 1 245 ? 0.977 -5.521 -4.359 1.00 96.00 245 GLU A O 1
ATOM 2079 N N . ARG A 1 246 ? -1.240 -5.661 -4.053 1.00 97.06 246 ARG A N 1
ATOM 2080 C CA . ARG A 1 246 ? -1.534 -6.006 -5.457 1.00 97.06 246 ARG A CA 1
ATOM 2081 C C . ARG A 1 246 ? -1.164 -4.882 -6.418 1.00 97.06 246 ARG A C 1
ATOM 2083 O O . ARG A 1 246 ? -0.637 -5.159 -7.493 1.00 97.06 246 ARG A O 1
ATOM 2090 N N . ASP A 1 247 ? -1.467 -3.636 -6.068 1.00 96.69 247 ASP A N 1
ATOM 2091 C CA . ASP A 1 247 ? -1.109 -2.456 -6.860 1.00 96.69 247 ASP A CA 1
ATOM 2092 C C . ASP A 1 247 ? 0.399 -2.345 -7.026 1.00 96.69 247 ASP A C 1
ATOM 2094 O O . ASP A 1 247 ? 0.878 -2.134 -8.139 1.00 96.69 247 ASP A O 1
ATOM 2098 N N . MET A 1 248 ? 1.146 -2.557 -5.943 1.00 95.75 248 MET A N 1
ATOM 2099 C CA . MET A 1 248 ? 2.598 -2.525 -5.979 1.00 95.75 248 MET A CA 1
ATOM 2100 C C . MET A 1 248 ? 3.165 -3.615 -6.891 1.00 95.75 248 MET A C 1
ATOM 2102 O O . MET A 1 248 ? 3.961 -3.306 -7.771 1.00 95.75 248 MET A O 1
ATOM 2106 N N . VAL A 1 249 ? 2.705 -4.863 -6.762 1.00 96.38 249 VAL A N 1
ATOM 2107 C CA . VAL A 1 249 ? 3.156 -5.959 -7.639 1.00 96.38 249 VAL A CA 1
ATOM 2108 C C . VAL A 1 249 ? 2.850 -5.658 -9.110 1.00 96.38 249 VAL A C 1
ATOM 2110 O O . VAL A 1 249 ? 3.688 -5.887 -9.983 1.00 96.38 249 VAL A O 1
ATOM 2113 N N . ARG A 1 250 ? 1.664 -5.106 -9.404 1.00 97.62 250 ARG A N 1
ATOM 2114 C CA . ARG A 1 250 ? 1.300 -4.689 -10.766 1.00 97.62 250 ARG A CA 1
ATOM 2115 C C . ARG A 1 250 ? 2.209 -3.582 -11.288 1.00 97.62 250 ARG A C 1
ATOM 2117 O O . ARG A 1 250 ? 2.629 -3.653 -12.441 1.00 97.62 250 ARG A O 1
ATOM 2124 N N . ARG A 1 251 ? 2.500 -2.579 -10.458 1.00 97.31 251 ARG A N 1
ATOM 2125 C CA . ARG A 1 251 ? 3.392 -1.469 -10.798 1.00 97.31 251 ARG A CA 1
ATOM 2126 C C . ARG A 1 251 ? 4.808 -1.970 -11.076 1.00 97.31 251 ARG A C 1
ATOM 2128 O O . ARG A 1 251 ? 5.323 -1.666 -12.143 1.00 97.31 251 ARG A O 1
ATOM 2135 N N . MET A 1 252 ? 5.376 -2.800 -10.200 1.00 96.88 252 MET A N 1
ATOM 2136 C CA . MET A 1 252 ? 6.711 -3.383 -10.384 1.00 96.88 252 MET A CA 1
ATOM 2137 C C . MET A 1 252 ? 6.816 -4.136 -11.715 1.00 96.88 252 MET A C 1
ATOM 2139 O O . MET A 1 252 ? 7.724 -3.899 -12.505 1.00 96.88 252 MET A O 1
ATOM 2143 N N . ALA A 1 253 ? 5.827 -4.984 -12.019 1.00 97.19 253 ALA A N 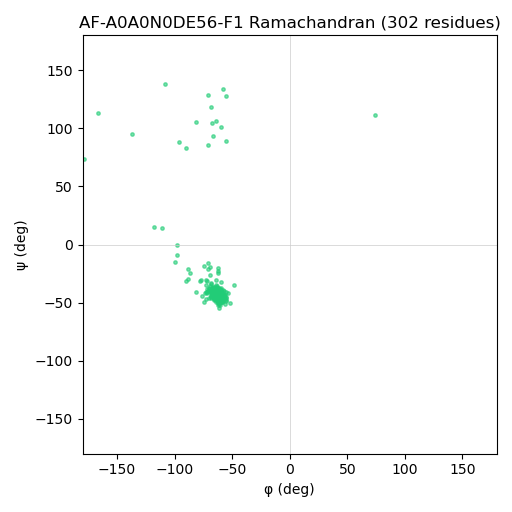1
ATOM 2144 C CA . ALA A 1 253 ? 5.791 -5.722 -13.279 1.00 97.19 253 ALA A CA 1
ATOM 2145 C C . ALA A 1 253 ? 5.649 -4.805 -14.508 1.00 97.19 253 ALA A C 1
ATOM 2147 O O . ALA A 1 253 ? 6.174 -5.117 -15.577 1.00 97.19 253 ALA A O 1
ATOM 2148 N N . ALA A 1 254 ? 4.914 -3.697 -14.387 1.00 98.00 254 ALA A N 1
ATOM 2149 C CA . ALA A 1 254 ? 4.777 -2.717 -15.459 1.00 98.00 254 ALA A CA 1
ATOM 2150 C C . ALA A 1 254 ? 6.075 -1.928 -15.683 1.00 98.00 254 ALA A C 1
ATOM 2152 O O . ALA A 1 254 ? 6.446 -1.708 -16.832 1.00 98.00 254 ALA A O 1
ATOM 2153 N N . GLU A 1 255 ? 6.779 -1.552 -14.616 1.00 97.50 255 GLU A N 1
ATOM 2154 C CA . GLU A 1 255 ? 8.075 -0.871 -14.687 1.00 97.50 255 GLU A CA 1
ATOM 2155 C C . GLU A 1 255 ? 9.141 -1.752 -15.348 1.00 97.50 255 GLU A C 1
ATOM 2157 O O . GLU A 1 255 ? 9.841 -1.279 -16.240 1.00 97.50 255 GLU A O 1
ATOM 2162 N N . SER A 1 256 ? 9.215 -3.042 -14.999 1.00 96.81 256 SER A N 1
ATOM 2163 C CA . SER A 1 256 ? 10.151 -3.976 -15.642 1.00 96.81 256 SER A CA 1
ATOM 2164 C C . SER A 1 256 ? 9.875 -4.118 -17.141 1.00 96.81 256 SER A C 1
ATOM 2166 O O . SER A 1 256 ? 10.794 -4.036 -17.951 1.00 96.81 256 SER A O 1
ATOM 2168 N N . LYS A 1 257 ? 8.600 -4.256 -17.532 1.00 98.00 257 LYS A N 1
ATOM 2169 C CA . LYS A 1 257 ? 8.204 -4.307 -18.951 1.00 98.00 257 LYS A CA 1
ATOM 2170 C C . LYS A 1 257 ? 8.496 -3.006 -19.688 1.00 98.00 257 LYS A C 1
ATOM 2172 O O . LYS A 1 257 ? 8.820 -3.022 -20.870 1.00 98.00 257 LYS A O 1
ATOM 2177 N N . TRP A 1 258 ? 8.327 -1.875 -19.010 1.00 98.31 258 TRP A N 1
ATOM 2178 C CA . TRP A 1 258 ? 8.640 -0.577 -19.584 1.00 98.31 258 TRP A CA 1
ATOM 2179 C C . TRP A 1 258 ? 10.143 -0.439 -19.834 1.00 98.31 258 TRP A C 1
ATOM 2181 O O . TRP A 1 258 ? 10.527 -0.013 -20.920 1.00 98.31 258 TRP A O 1
ATOM 2191 N N . LEU A 1 259 ? 10.983 -0.861 -18.884 1.00 97.94 259 LEU A N 1
ATOM 2192 C CA . LEU A 1 259 ? 12.433 -0.879 -19.067 1.00 97.94 259 LEU A CA 1
ATOM 2193 C C . LEU A 1 259 ? 12.831 -1.777 -20.246 1.00 97.94 259 LEU A C 1
ATOM 2195 O O . LEU A 1 259 ? 13.579 -1.333 -21.109 1.00 97.94 259 LEU A O 1
ATOM 2199 N N . GLU A 1 260 ? 12.273 -2.986 -20.337 1.00 97.44 260 GLU A N 1
ATOM 2200 C CA . GLU A 1 260 ? 12.505 -3.906 -21.461 1.00 97.44 260 GLU A CA 1
ATOM 2201 C C . GLU A 1 260 ? 12.132 -3.273 -22.813 1.00 97.44 260 GLU A C 1
ATOM 2203 O O . GLU A 1 260 ? 12.909 -3.321 -23.764 1.00 97.44 260 GLU A O 1
ATOM 2208 N N . ALA A 1 261 ? 10.980 -2.602 -22.899 1.00 98.12 261 ALA A N 1
ATOM 2209 C CA . ALA A 1 261 ? 10.576 -1.903 -24.118 1.00 98.12 261 ALA A CA 1
ATOM 2210 C C . ALA A 1 261 ? 11.542 -0.763 -24.488 1.00 98.12 261 ALA A C 1
ATOM 2212 O O . ALA A 1 261 ? 11.856 -0.574 -25.662 1.00 98.12 261 ALA A O 1
ATOM 2213 N N . VAL A 1 262 ? 12.035 -0.013 -23.497 1.00 97.88 262 VAL A N 1
ATOM 2214 C CA . VAL A 1 262 ? 13.028 1.051 -23.712 1.00 97.88 262 VAL A CA 1
ATOM 2215 C C . VAL A 1 262 ? 14.354 0.481 -24.221 1.00 97.88 262 VAL A C 1
ATOM 2217 O O . VAL A 1 262 ? 14.965 1.086 -25.101 1.00 97.88 262 VAL A O 1
ATOM 2220 N N . VAL A 1 263 ? 14.790 -0.667 -23.697 1.00 97.19 263 VAL A N 1
ATOM 2221 C CA . VAL A 1 263 ? 15.994 -1.377 -24.160 1.00 97.19 263 VAL A CA 1
ATOM 2222 C C . VAL A 1 263 ? 15.853 -1.764 -25.633 1.00 97.19 263 VAL A C 1
ATOM 2224 O O . VAL A 1 263 ? 16.689 -1.375 -26.447 1.00 97.19 263 VAL A O 1
ATOM 2227 N N . LEU A 1 264 ? 14.750 -2.425 -25.996 1.00 97.31 264 LEU A N 1
ATOM 2228 C CA . LEU A 1 264 ? 14.493 -2.867 -27.371 1.00 97.31 264 LEU A CA 1
ATOM 2229 C C . LEU A 1 264 ? 14.424 -1.700 -28.367 1.00 97.31 264 LEU A C 1
ATOM 2231 O O . LEU A 1 264 ? 14.971 -1.787 -29.465 1.00 97.31 264 LEU A O 1
ATOM 2235 N N . GLU A 1 265 ? 13.781 -0.589 -27.998 1.00 97.62 265 GLU A N 1
ATOM 2236 C CA . GLU A 1 265 ? 13.732 0.597 -28.864 1.00 97.62 265 GLU A CA 1
ATOM 2237 C C . GLU A 1 265 ? 15.118 1.233 -29.046 1.00 97.62 265 GLU A C 1
ATOM 2239 O O . GLU A 1 265 ? 15.449 1.674 -30.145 1.00 97.62 265 GLU A O 1
ATOM 2244 N N . ARG A 1 266 ? 15.972 1.248 -28.014 1.00 96.81 266 ARG A N 1
ATOM 2245 C CA . ARG A 1 266 ? 17.351 1.751 -28.145 1.00 96.81 266 ARG A CA 1
ATOM 2246 C C . ARG A 1 266 ? 18.199 0.877 -29.063 1.00 96.81 266 ARG A C 1
ATOM 2248 O O . ARG A 1 266 ? 18.927 1.415 -29.892 1.00 96.81 266 ARG A O 1
ATOM 2255 N N . GLU A 1 267 ? 18.095 -0.443 -28.940 1.00 95.88 267 GLU A N 1
ATOM 2256 C CA . GLU A 1 267 ? 18.792 -1.393 -29.819 1.00 95.88 267 GLU A CA 1
ATOM 2257 C C . GLU A 1 267 ? 18.358 -1.239 -31.280 1.00 95.88 267 GLU A C 1
ATOM 2259 O O . GLU A 1 267 ? 19.187 -1.243 -32.196 1.00 95.88 267 GLU A O 1
ATOM 2264 N N . LYS A 1 268 ? 17.052 -1.056 -31.494 1.00 97.06 268 LYS A N 1
ATOM 2265 C CA . LYS A 1 268 ? 16.477 -0.797 -32.810 1.00 97.06 268 LYS A CA 1
ATOM 2266 C C . LYS A 1 268 ? 17.006 0.509 -33.404 1.00 97.06 268 LYS A C 1
ATOM 2268 O O . LYS A 1 268 ? 17.531 0.479 -34.511 1.00 97.06 268 LYS A O 1
ATOM 2273 N N . LEU A 1 269 ? 16.938 1.617 -32.663 1.00 96.81 269 LEU A N 1
ATOM 2274 C CA . LEU A 1 269 ? 17.443 2.921 -33.113 1.00 96.81 269 LEU A CA 1
ATOM 2275 C C . LEU A 1 269 ? 18.940 2.878 -33.433 1.00 96.81 269 LEU A C 1
ATOM 2277 O O . LEU A 1 269 ? 19.374 3.437 -34.434 1.00 96.81 269 LEU A O 1
ATOM 2281 N N . LEU A 1 270 ? 19.732 2.183 -32.615 1.00 96.50 270 LEU A N 1
ATOM 2282 C CA . LEU A 1 270 ? 21.161 2.027 -32.868 1.00 96.50 270 LEU A CA 1
ATOM 2283 C C . LEU A 1 270 ? 21.429 1.259 -34.171 1.00 96.50 270 LEU A C 1
ATOM 2285 O O . LEU A 1 270 ? 22.343 1.605 -34.914 1.00 96.50 270 LEU A O 1
ATOM 2289 N N . SER A 1 271 ? 20.623 0.233 -34.448 1.00 95.00 271 SER A N 1
ATOM 2290 C CA . SER A 1 271 ? 20.720 -0.553 -35.682 1.00 95.00 271 SER A CA 1
ATOM 2291 C C . SER A 1 271 ? 20.274 0.248 -36.910 1.00 95.00 271 SER A C 1
ATOM 2293 O O . SER A 1 271 ? 20.889 0.134 -37.967 1.00 95.00 271 SER A O 1
ATOM 2295 N N . GLU A 1 272 ? 19.238 1.079 -36.775 1.00 95.25 272 GLU A N 1
ATOM 2296 C CA . GLU A 1 272 ? 18.791 2.004 -37.825 1.00 95.25 272 GLU A CA 1
ATOM 2297 C C . GLU A 1 272 ? 19.877 3.040 -38.149 1.00 95.25 272 GLU A C 1
ATOM 2299 O O . GLU A 1 272 ? 20.188 3.247 -39.318 1.00 95.25 272 GLU A O 1
ATOM 2304 N N . TRP A 1 273 ? 20.526 3.621 -37.137 1.00 94.31 273 TRP A N 1
ATOM 2305 C CA . TRP A 1 273 ? 21.619 4.578 -37.345 1.00 94.31 273 TRP A CA 1
ATOM 2306 C C . TRP A 1 273 ? 22.863 3.947 -37.975 1.00 94.31 273 TRP A C 1
ATOM 2308 O O . TRP A 1 273 ? 23.470 4.552 -38.857 1.00 94.31 273 TRP A O 1
ATOM 2318 N N . GLU A 1 274 ? 23.233 2.725 -37.573 1.00 94.19 274 GLU A N 1
ATOM 2319 C CA . GLU A 1 274 ? 24.328 1.989 -38.219 1.00 94.19 274 GLU A CA 1
ATOM 2320 C C . GLU A 1 274 ? 24.029 1.768 -39.702 1.00 94.19 274 GLU A C 1
ATOM 2322 O O . GLU A 1 274 ? 24.885 2.002 -40.554 1.00 94.19 274 GLU A O 1
ATOM 2327 N N . PHE A 1 275 ? 22.800 1.363 -40.014 1.00 92.62 275 PHE A N 1
ATOM 2328 C CA . PHE A 1 275 ? 22.360 1.149 -41.383 1.00 92.62 275 PHE A CA 1
ATOM 2329 C C . PHE A 1 275 ? 22.400 2.444 -42.210 1.00 92.62 275 PHE A C 1
ATOM 2331 O O . PHE A 1 275 ? 22.972 2.451 -43.300 1.00 92.62 275 PHE A O 1
ATOM 2338 N N . GLU A 1 276 ? 21.882 3.551 -41.674 1.00 91.56 276 GLU A N 1
ATOM 2339 C CA . GLU A 1 276 ? 21.916 4.866 -42.327 1.00 91.56 276 GLU A CA 1
ATOM 2340 C C . GLU A 1 276 ? 23.350 5.377 -42.557 1.00 91.56 276 GLU A C 1
ATOM 2342 O O . GLU A 1 276 ? 23.643 5.905 -43.628 1.00 91.56 276 GLU A O 1
ATOM 2347 N N . GLU A 1 277 ? 24.268 5.196 -41.601 1.00 89.50 277 GLU A N 1
ATOM 2348 C CA . GLU A 1 277 ? 25.671 5.627 -41.735 1.00 89.50 277 GLU A CA 1
ATOM 2349 C C . GLU A 1 277 ? 26.451 4.751 -42.735 1.00 89.50 277 GLU A C 1
ATOM 2351 O O . GLU A 1 277 ? 27.348 5.226 -43.443 1.00 89.50 277 GLU A O 1
ATOM 2356 N N . VAL A 1 278 ? 26.095 3.467 -42.852 1.00 88.12 278 VAL A N 1
ATOM 2357 C CA . VAL A 1 278 ? 26.663 2.569 -43.866 1.00 88.12 278 VAL A CA 1
ATOM 2358 C C . VAL A 1 278 ? 26.131 2.902 -45.263 1.00 88.12 278 VAL A C 1
ATOM 2360 O O . VAL A 1 278 ? 26.942 2.994 -46.187 1.00 88.12 278 VAL A O 1
ATOM 2363 N N . GLU A 1 279 ? 24.819 3.095 -45.438 1.00 81.50 279 GLU A N 1
ATOM 2364 C CA . GLU A 1 279 ? 24.193 3.314 -46.751 1.00 81.50 279 GLU A CA 1
ATOM 2365 C C . GLU A 1 279 ? 24.288 4.758 -47.262 1.00 81.50 279 GLU A C 1
ATOM 2367 O O . GLU A 1 279 ? 24.600 4.957 -48.435 1.00 81.50 279 GLU A O 1
ATOM 2372 N N . GLY A 1 280 ? 24.095 5.765 -46.406 1.00 67.75 280 GLY A N 1
ATOM 2373 C CA . GLY A 1 280 ? 24.037 7.179 -46.808 1.00 67.75 280 GLY A CA 1
ATOM 2374 C C . GLY A 1 280 ? 25.328 7.721 -47.435 1.00 67.75 280 GLY A C 1
ATOM 2375 O O . GLY A 1 280 ? 25.297 8.645 -48.240 1.00 67.75 280 GLY A O 1
ATOM 2376 N N . ASP A 1 281 ? 26.460 7.101 -47.123 1.00 58.38 281 ASP A N 1
ATOM 2377 C CA . ASP A 1 281 ? 27.780 7.426 -47.676 1.00 58.38 281 ASP A CA 1
ATOM 2378 C C . ASP A 1 281 ? 28.202 6.472 -48.811 1.00 58.38 281 ASP A C 1
ATOM 2380 O O . ASP A 1 281 ? 29.140 6.766 -49.558 1.00 58.38 281 ASP A O 1
ATOM 2384 N N . ALA A 1 282 ? 27.534 5.321 -48.963 1.00 58.09 282 ALA A N 1
ATOM 2385 C CA . ALA A 1 282 ? 27.853 4.350 -50.011 1.00 58.09 282 ALA A CA 1
ATOM 2386 C C . ALA A 1 282 ? 27.495 4.875 -51.415 1.00 58.09 282 ALA A C 1
ATOM 2388 O O . ALA A 1 282 ? 28.147 4.505 -52.396 1.00 58.09 282 ALA A O 1
ATOM 2389 N N . ASP A 1 283 ? 26.528 5.792 -51.512 1.00 55.81 283 ASP A N 1
ATOM 2390 C CA . ASP A 1 283 ? 26.143 6.469 -52.759 1.00 55.81 283 ASP A CA 1
ATOM 2391 C C . ASP A 1 283 ? 27.278 7.324 -53.362 1.00 55.81 283 ASP A C 1
ATOM 2393 O O . ASP A 1 283 ? 27.313 7.563 -54.571 1.00 55.81 283 ASP A O 1
ATOM 2397 N N . SER A 1 284 ? 28.279 7.701 -52.559 1.00 54.66 284 SER A N 1
ATOM 2398 C CA . SER A 1 284 ? 29.472 8.436 -53.006 1.00 54.66 284 SER A CA 1
ATOM 2399 C C . SER A 1 284 ? 30.429 7.585 -53.866 1.00 54.66 284 SER A C 1
ATOM 2401 O O . SER A 1 284 ? 31.207 8.106 -54.662 1.00 54.66 284 SER A O 1
ATOM 2403 N N . ILE A 1 285 ? 30.354 6.250 -53.778 1.00 55.97 285 ILE A N 1
ATOM 2404 C CA . ILE A 1 285 ? 31.273 5.321 -54.470 1.00 55.97 285 ILE A CA 1
ATOM 2405 C C . ILE A 1 285 ? 30.932 5.178 -55.959 1.00 55.97 285 ILE A C 1
ATOM 2407 O O . ILE A 1 285 ? 31.817 4.927 -56.784 1.00 55.97 285 ILE A O 1
ATOM 2411 N N . PHE A 1 286 ? 29.648 5.318 -56.301 1.00 55.84 286 PHE A N 1
ATOM 2412 C CA . PHE A 1 286 ? 29.135 5.175 -57.666 1.00 55.84 286 PHE A CA 1
ATOM 2413 C C . PHE A 1 286 ? 28.942 6.512 -58.380 1.00 55.84 286 PHE A C 1
ATOM 2415 O O . PHE A 1 286 ? 28.708 6.520 -59.590 1.00 55.84 286 PHE A O 1
ATOM 2422 N N . ALA A 1 287 ? 29.070 7.630 -57.664 1.00 52.06 287 ALA A N 1
ATOM 2423 C CA . ALA A 1 287 ? 29.112 8.942 -58.278 1.00 52.06 287 ALA A CA 1
ATOM 2424 C C . ALA A 1 287 ? 30.429 9.076 -59.071 1.00 52.06 287 ALA A C 1
ATOM 2426 O O . ALA A 1 287 ? 31.518 8.983 -58.492 1.00 52.06 287 ALA A O 1
ATOM 2427 N N . PRO A 1 288 ? 30.382 9.275 -60.403 1.00 51.19 288 PRO A N 1
ATOM 2428 C CA . PRO A 1 288 ? 31.552 9.770 -61.106 1.00 51.19 288 PRO A CA 1
ATOM 2429 C C . PRO A 1 288 ? 31.920 11.103 -60.458 1.00 51.19 288 PRO A C 1
ATOM 2431 O O . PRO A 1 288 ? 31.034 11.931 -60.235 1.00 51.19 288 PRO A O 1
ATOM 2434 N N . GLU A 1 289 ? 33.202 11.313 -60.154 1.00 48.41 289 GLU A N 1
ATOM 2435 C CA . GLU A 1 289 ? 33.672 12.650 -59.807 1.00 48.41 289 GLU A CA 1
ATOM 2436 C C . GLU A 1 289 ? 33.379 13.536 -61.012 1.00 48.41 289 GLU A C 1
ATOM 2438 O O . GLU A 1 289 ? 34.024 13.464 -62.057 1.00 48.41 289 GLU A O 1
ATOM 2443 N N . SER A 1 290 ? 32.294 14.295 -60.898 1.00 44.22 290 SER A N 1
ATOM 2444 C CA . SER A 1 290 ? 31.995 15.388 -61.792 1.00 44.22 290 SER A CA 1
ATOM 2445 C C . SER A 1 290 ? 33.077 16.425 -61.538 1.00 44.22 290 SER A C 1
ATOM 2447 O O . SER A 1 290 ? 32.940 17.260 -60.644 1.00 44.22 290 SER A O 1
ATOM 2449 N N . ASP A 1 291 ? 34.149 16.370 -62.324 1.00 47.59 291 ASP A N 1
ATOM 2450 C CA . ASP A 1 291 ? 35.034 17.506 -62.556 1.00 47.59 291 ASP A CA 1
ATOM 2451 C C . ASP A 1 291 ? 34.171 18.664 -63.074 1.00 47.59 291 ASP A C 1
ATOM 2453 O O . ASP A 1 291 ? 33.895 18.785 -64.269 1.00 47.59 291 ASP A O 1
ATOM 2457 N N . GLY A 1 292 ? 33.633 19.474 -62.162 1.00 43.44 292 GLY A N 1
ATOM 2458 C CA . GLY A 1 292 ? 32.534 20.350 -62.538 1.00 43.44 292 GLY A CA 1
ATOM 2459 C C . GLY A 1 292 ? 32.016 21.250 -61.435 1.00 43.44 292 GLY A C 1
ATOM 2460 O O . GLY A 1 292 ? 30.888 21.094 -60.994 1.00 43.44 292 GLY A O 1
ATOM 2461 N N . SER A 1 293 ? 32.817 22.271 -61.133 1.00 40.25 293 SER A N 1
ATOM 2462 C CA . SER A 1 293 ? 32.388 23.582 -60.641 1.00 40.25 293 SER A CA 1
ATOM 2463 C C . SER A 1 293 ? 31.917 23.659 -59.189 1.00 40.25 293 SER A C 1
ATOM 2465 O O . SER A 1 293 ? 30.838 23.215 -58.811 1.00 40.25 293 SER A O 1
ATOM 2467 N N . GLY A 1 294 ? 32.727 24.350 -58.387 1.00 49.06 294 GLY A N 1
ATOM 2468 C CA . GLY A 1 294 ? 32.291 24.867 -57.105 1.00 49.06 294 GLY A CA 1
ATOM 2469 C C . GLY A 1 294 ? 31.048 25.734 -57.270 1.00 49.06 294 GLY A C 1
ATOM 2470 O O . GLY A 1 294 ? 31.041 26.681 -58.052 1.00 49.06 294 GLY A O 1
ATOM 2471 N N . ASP A 1 295 ? 30.030 25.425 -56.483 1.00 39.09 295 ASP A N 1
ATOM 2472 C CA . ASP A 1 295 ? 29.095 26.429 -56.015 1.00 39.09 295 ASP A CA 1
ATOM 2473 C C . ASP A 1 295 ? 28.834 26.145 -54.538 1.00 39.09 295 ASP A C 1
ATOM 2475 O O . ASP A 1 295 ? 28.081 25.254 -54.143 1.00 39.09 295 ASP A O 1
ATOM 2479 N N . GLY A 1 296 ? 29.601 26.845 -53.704 1.00 44.56 296 GLY A N 1
ATOM 2480 C CA . GLY A 1 296 ? 29.457 26.812 -52.262 1.00 44.56 296 GLY A CA 1
ATOM 2481 C C . GLY A 1 296 ? 28.183 27.540 -51.872 1.00 44.56 296 GLY A C 1
ATOM 2482 O O . GLY A 1 296 ? 28.230 28.716 -51.521 1.00 44.56 296 GLY A O 1
ATOM 2483 N N . HIS A 1 297 ? 27.054 26.838 -51.886 1.00 36.88 297 HIS A N 1
ATOM 2484 C CA . HIS A 1 297 ? 25.830 27.340 -51.281 1.00 36.88 297 HIS A CA 1
ATOM 2485 C C . HIS A 1 297 ? 25.762 26.891 -49.815 1.00 36.88 297 HIS A C 1
ATOM 2487 O O . HIS A 1 297 ? 25.132 25.898 -49.460 1.00 36.88 297 HIS A O 1
ATOM 2493 N N . TYR A 1 298 ? 26.428 27.649 -48.939 1.00 38.25 298 TYR A N 1
ATOM 2494 C CA . TYR A 1 298 ? 26.144 27.605 -47.506 1.00 38.25 298 TYR A CA 1
ATOM 2495 C C . TYR A 1 298 ? 24.711 28.102 -47.283 1.00 38.25 298 TYR A C 1
ATOM 2497 O O . TYR A 1 298 ? 24.434 29.298 -47.388 1.00 38.25 298 TYR A O 1
ATOM 2505 N N . ILE A 1 299 ? 23.793 27.186 -46.975 1.00 42.62 299 ILE A N 1
ATOM 2506 C CA . ILE A 1 299 ? 22.502 27.533 -46.382 1.00 42.62 299 ILE A CA 1
ATOM 2507 C C . ILE A 1 299 ? 22.742 27.724 -44.885 1.00 42.62 299 ILE A C 1
ATOM 2509 O O . ILE A 1 299 ? 22.937 26.774 -44.130 1.00 42.62 299 ILE A O 1
ATOM 2513 N N . VAL A 1 300 ? 22.747 28.988 -44.467 1.00 46.72 300 VAL A N 1
ATOM 2514 C CA . VAL A 1 300 ? 22.630 29.387 -43.064 1.00 46.72 300 VAL A CA 1
ATOM 2515 C C . VAL A 1 300 ? 21.221 29.023 -42.598 1.00 46.72 300 VAL A C 1
ATOM 2517 O O . VAL A 1 300 ? 20.251 29.692 -42.946 1.00 46.72 300 VAL A O 1
ATOM 2520 N N . GLY A 1 301 ? 21.112 27.946 -41.823 1.00 39.41 301 GLY A N 1
ATOM 2521 C CA . GLY A 1 301 ? 19.903 27.563 -41.102 1.00 39.41 301 GLY A CA 1
ATOM 2522 C C . GLY A 1 301 ? 19.952 28.060 -39.662 1.00 39.41 301 GLY A C 1
ATOM 2523 O O . GLY A 1 301 ? 20.417 27.361 -38.770 1.00 39.41 301 GLY A O 1
ATOM 2524 N N . THR A 1 302 ? 19.479 29.282 -39.441 1.00 41.53 302 THR A N 1
ATOM 2525 C CA . THR A 1 302 ? 19.019 29.782 -38.138 1.00 41.53 302 THR A CA 1
ATOM 2526 C C . THR A 1 302 ? 17.696 29.126 -37.731 1.00 41.53 302 THR A C 1
ATOM 2528 O O . THR A 1 302 ? 16.733 29.233 -38.486 1.00 41.53 302 THR A O 1
ATOM 2531 N N . ALA A 1 303 ? 17.625 28.568 -36.519 1.00 41.97 303 ALA A N 1
ATOM 2532 C CA . ALA A 1 303 ? 16.450 28.533 -35.625 1.00 41.97 303 ALA A CA 1
ATOM 2533 C C . ALA A 1 303 ? 16.952 28.085 -34.232 1.00 41.97 303 ALA A C 1
ATOM 2535 O O . ALA A 1 303 ? 17.671 27.093 -34.156 1.00 41.97 303 ALA A O 1
ATOM 2536 N N . LEU A 1 304 ? 16.927 28.932 -33.192 1.00 42.41 304 LEU A N 1
ATOM 2537 C CA . LEU A 1 304 ? 15.808 29.261 -32.282 1.00 42.41 304 LEU A CA 1
ATOM 2538 C C . LEU A 1 304 ? 15.274 28.066 -31.491 1.00 42.41 304 LEU A C 1
ATOM 2540 O O . LEU A 1 304 ? 14.596 27.218 -32.107 1.00 42.41 304 LEU A O 1
#